Protein AF-A0A258BWD6-F1 (afdb_monomer_lite)

pLDDT: mean 83.02, std 12.74, range [42.75, 97.88]

Radius of gyration: 18.9 Å; chains: 1; bounding box: 40×46×48 Å

Structure (mmCIF, N/CA/C/O backbone):
data_AF-A0A258BWD6-F1
#
_entry.id   AF-A0A258BWD6-F1
#
loop_
_atom_site.group_PDB
_atom_site.id
_atom_site.type_symbol
_atom_site.label_atom_id
_atom_site.label_alt_id
_atom_site.label_comp_id
_atom_site.label_asym_id
_atom_site.label_entity_id
_atom_site.label_seq_id
_atom_site.pdbx_PDB_ins_code
_atom_site.Cartn_x
_atom_site.Cartn_y
_atom_site.Cartn_z
_atom_site.occupancy
_atom_site.B_iso_or_equiv
_atom_site.auth_seq_id
_atom_site.auth_comp_id
_atom_site.auth_asym_id
_atom_site.auth_atom_id
_atom_site.pdbx_PDB_model_num
ATOM 1 N N . MET A 1 1 ? 16.034 -17.782 -11.403 1.00 62.19 1 MET A N 1
ATOM 2 C CA . MET A 1 1 ? 15.623 -16.739 -12.357 1.00 62.19 1 MET A CA 1
ATOM 3 C C . MET A 1 1 ? 16.676 -15.646 -12.305 1.00 62.19 1 MET A C 1
ATOM 5 O O . MET A 1 1 ? 17.047 -15.241 -11.207 1.00 62.19 1 MET A O 1
ATOM 9 N N . THR A 1 2 ? 17.239 -15.269 -13.446 1.00 81.19 2 THR A N 1
ATOM 10 C CA . THR A 1 2 ? 18.218 -14.182 -13.563 1.00 81.19 2 THR A CA 1
ATOM 11 C C . THR A 1 2 ? 17.531 -12.824 -13.385 1.00 81.19 2 THR A C 1
ATOM 13 O O . THR A 1 2 ? 16.311 -12.714 -13.515 1.00 81.19 2 THR A O 1
ATOM 16 N N . VAL A 1 3 ? 18.300 -11.771 -13.094 1.00 80.06 3 VAL A N 1
ATOM 17 C CA . VAL A 1 3 ? 17.766 -10.400 -12.964 1.00 80.06 3 VAL A CA 1
ATOM 18 C C . VAL A 1 3 ? 17.057 -9.959 -14.253 1.00 80.06 3 VAL A C 1
ATOM 20 O O . VAL A 1 3 ? 15.990 -9.356 -14.201 1.00 80.06 3 VAL A O 1
ATOM 23 N N . THR A 1 4 ? 17.601 -10.323 -15.415 1.00 83.25 4 THR A N 1
ATOM 24 C CA . THR A 1 4 ? 17.019 -10.016 -16.728 1.00 83.25 4 THR A CA 1
ATOM 25 C C . THR A 1 4 ? 15.651 -10.673 -16.927 1.00 83.25 4 THR A C 1
ATOM 27 O O . THR A 1 4 ? 14.715 -10.022 -17.384 1.00 83.25 4 THR A O 1
ATOM 30 N N . GLU A 1 5 ? 15.501 -11.940 -16.533 1.00 85.75 5 GLU A N 1
ATOM 31 C CA . GLU A 1 5 ? 14.217 -12.654 -16.592 1.00 85.75 5 GLU A CA 1
ATOM 32 C C . GLU A 1 5 ? 13.171 -12.027 -15.655 1.00 85.75 5 GLU A C 1
ATOM 34 O O . GLU A 1 5 ? 12.001 -11.909 -16.021 1.00 85.75 5 GLU A O 1
ATOM 39 N N . GLN A 1 6 ? 13.584 -11.574 -14.464 1.00 86.50 6 GLN A N 1
ATOM 40 C CA . GLN A 1 6 ? 12.692 -10.869 -13.539 1.00 86.50 6 GLN A CA 1
ATOM 41 C C . GLN A 1 6 ? 12.212 -9.531 -14.109 1.00 86.50 6 GLN A C 1
ATOM 43 O O . GLN A 1 6 ? 11.028 -9.225 -14.000 1.00 86.50 6 GLN A O 1
ATOM 48 N N . LEU A 1 7 ? 13.093 -8.750 -14.739 1.00 90.19 7 LEU A N 1
ATOM 49 C CA . LEU A 1 7 ? 12.710 -7.478 -15.358 1.00 90.19 7 LEU A CA 1
ATOM 50 C C . LEU A 1 7 ? 11.764 -7.683 -16.547 1.00 90.19 7 LEU A C 1
ATOM 52 O O . LEU A 1 7 ? 10.743 -7.011 -16.622 1.00 90.19 7 LEU A O 1
ATOM 56 N N . SER A 1 8 ? 12.029 -8.673 -17.403 1.00 92.00 8 SER A N 1
ATOM 57 C CA . SER A 1 8 ? 11.119 -9.014 -18.505 1.00 92.00 8 SER A CA 1
ATOM 58 C C . SER A 1 8 ? 9.742 -9.463 -18.001 1.00 92.00 8 SER A C 1
ATOM 60 O O . SER A 1 8 ? 8.715 -9.060 -18.545 1.00 92.00 8 SER A O 1
ATOM 62 N N . THR A 1 9 ? 9.705 -10.251 -16.922 1.00 92.38 9 THR A N 1
ATOM 63 C CA . THR A 1 9 ? 8.444 -10.655 -16.287 1.00 92.38 9 THR A CA 1
ATOM 64 C C . THR A 1 9 ? 7.709 -9.453 -15.689 1.00 92.38 9 THR A C 1
ATOM 66 O O . THR A 1 9 ? 6.491 -9.350 -15.805 1.00 92.38 9 THR A O 1
ATOM 69 N N . LEU A 1 10 ? 8.437 -8.527 -15.060 1.00 95.62 10 LEU A N 1
ATOM 70 C CA . LEU A 1 10 ? 7.871 -7.292 -14.527 1.00 95.62 10 LEU A CA 1
ATOM 71 C C . LEU A 1 10 ? 7.261 -6.429 -15.639 1.00 95.62 10 LEU A C 1
ATOM 73 O O . LEU A 1 10 ? 6.160 -5.919 -15.450 1.00 95.62 10 LEU A O 1
ATOM 77 N N . ASP A 1 11 ? 7.928 -6.293 -16.786 1.00 95.25 11 ASP A N 1
ATOM 78 C CA . ASP A 1 11 ? 7.392 -5.542 -17.925 1.00 95.25 11 ASP A CA 1
ATOM 79 C C . ASP A 1 11 ? 6.064 -6.134 -18.415 1.00 95.25 11 ASP A C 1
ATOM 81 O O . ASP A 1 11 ? 5.114 -5.387 -18.647 1.00 95.25 11 ASP A O 1
ATOM 85 N N . HIS A 1 12 ? 5.955 -7.466 -18.484 1.00 94.75 12 HIS A N 1
ATOM 86 C CA . HIS A 1 12 ? 4.693 -8.134 -18.814 1.00 94.75 12 HIS A CA 1
ATOM 87 C C . HIS A 1 12 ? 3.599 -7.824 -17.781 1.00 94.75 12 HIS A C 1
ATOM 89 O O . HIS A 1 12 ? 2.489 -7.437 -18.142 1.00 94.75 12 HIS A O 1
ATOM 95 N N . ILE A 1 13 ? 3.918 -7.929 -16.487 1.00 96.12 13 ILE A N 1
ATOM 96 C CA . ILE A 1 13 ? 2.974 -7.626 -15.402 1.00 96.12 13 ILE A CA 1
ATOM 97 C C . ILE A 1 13 ? 2.475 -6.179 -15.493 1.00 96.12 13 ILE A C 1
ATOM 99 O O . ILE A 1 13 ? 1.280 -5.939 -15.334 1.00 96.12 13 ILE A O 1
ATOM 103 N N . LEU A 1 14 ? 3.364 -5.218 -15.752 1.00 96.44 14 LEU A N 1
ATOM 104 C CA . LEU A 1 14 ? 3.007 -3.802 -15.864 1.00 96.44 14 LEU A CA 1
ATOM 105 C C . LEU A 1 14 ? 2.166 -3.516 -17.115 1.00 96.44 14 LEU A C 1
ATOM 107 O O . LEU A 1 14 ? 1.217 -2.739 -17.040 1.00 96.44 14 LEU A O 1
ATOM 111 N N . ALA A 1 15 ? 2.477 -4.164 -18.241 1.00 95.50 15 ALA A N 1
ATOM 112 C CA . ALA A 1 15 ? 1.756 -3.982 -19.498 1.00 95.50 15 ALA A CA 1
ATOM 113 C C . ALA A 1 15 ? 0.346 -4.594 -19.479 1.00 95.50 15 ALA A C 1
ATOM 115 O O . ALA A 1 15 ? -0.588 -4.007 -20.026 1.00 95.50 15 ALA A O 1
ATOM 116 N N . HIS A 1 16 ? 0.187 -5.762 -18.853 1.00 94.81 16 HIS A N 1
ATOM 117 C CA . HIS A 1 16 ? -1.062 -6.531 -18.876 1.00 94.81 16 HIS A CA 1
ATOM 118 C C . HIS A 1 16 ? -1.882 -6.416 -17.586 1.00 94.81 16 HIS A C 1
ATOM 120 O O . HIS A 1 16 ? -3.060 -6.768 -17.563 1.00 94.81 16 HIS A O 1
ATOM 126 N N . GLY A 1 17 ? -1.291 -5.875 -16.520 1.00 94.50 17 GLY A N 1
ATOM 127 C CA . GLY A 1 17 ? -1.938 -5.767 -15.219 1.00 94.50 17 GLY A CA 1
ATOM 128 C C . GLY A 1 17 ? -2.091 -7.111 -14.506 1.00 94.50 17 GLY A C 1
ATOM 129 O O . GLY A 1 17 ? -3.031 -7.267 -13.724 1.00 94.50 17 GLY A O 1
ATOM 130 N N . ASP A 1 18 ? -1.186 -8.065 -14.760 1.00 92.75 18 ASP A N 1
ATOM 131 C CA . ASP A 1 18 ? -1.233 -9.446 -14.253 1.00 92.75 18 ASP A CA 1
ATOM 132 C C . ASP A 1 18 ? -0.882 -9.530 -12.759 1.00 92.75 18 ASP A C 1
ATOM 134 O O . ASP A 1 18 ? 0.113 -10.118 -12.331 1.00 92.75 18 ASP A O 1
ATOM 138 N N . ILE A 1 19 ? -1.723 -8.912 -11.938 1.00 95.12 19 ILE A N 1
ATOM 139 C CA . ILE A 1 19 ? -1.650 -8.945 -10.486 1.00 95.12 19 ILE A CA 1
ATOM 140 C C . ILE A 1 19 ? -3.016 -9.262 -9.885 1.00 95.12 19 ILE A C 1
ATOM 142 O O . ILE A 1 19 ? -4.078 -8.932 -10.416 1.00 95.12 19 ILE A O 1
ATOM 146 N N . SER A 1 20 ? -3.001 -9.842 -8.694 1.00 92.19 20 SER A N 1
ATOM 147 C CA . SER A 1 20 ? -4.198 -10.040 -7.883 1.00 92.19 20 SER A CA 1
ATOM 148 C C . SER A 1 20 ? -4.069 -9.324 -6.544 1.00 92.19 20 SER A C 1
ATOM 150 O O . SER A 1 20 ? -2.976 -9.161 -6.002 1.00 92.19 20 SER A O 1
ATOM 152 N N . SER A 1 21 ? -5.204 -8.869 -6.018 1.00 94.00 21 SER A N 1
ATOM 153 C CA . SER A 1 21 ? -5.304 -8.292 -4.680 1.00 94.00 21 SER A CA 1
ATOM 154 C C . SER A 1 21 ? -6.091 -9.247 -3.796 1.00 94.00 21 SER A C 1
ATOM 156 O O . SER A 1 21 ? -7.259 -9.539 -4.064 1.00 94.00 21 SER A O 1
ATOM 158 N N . LEU A 1 22 ? -5.429 -9.741 -2.754 1.00 91.31 22 LEU A N 1
ATOM 159 C CA . LEU A 1 22 ? -6.051 -10.467 -1.654 1.00 91.31 22 LEU A CA 1
ATOM 160 C C . LEU A 1 22 ? -6.410 -9.477 -0.543 1.00 91.31 22 LEU A C 1
ATOM 162 O O . LEU A 1 22 ? -5.800 -8.415 -0.447 1.00 91.31 22 LEU A O 1
ATOM 166 N N . PHE A 1 23 ? -7.386 -9.826 0.293 1.00 93.00 23 PHE A N 1
ATOM 167 C CA . PHE A 1 23 ? -7.858 -8.960 1.372 1.00 93.00 23 PHE A CA 1
ATOM 168 C C . PHE A 1 23 ? -7.759 -9.676 2.711 1.00 93.00 23 PHE A C 1
ATOM 170 O O . PHE A 1 23 ? -8.481 -10.643 2.948 1.00 93.00 23 PHE A O 1
ATOM 177 N N . GLN A 1 24 ? -6.872 -9.200 3.583 1.00 90.81 24 GLN A N 1
ATOM 178 C CA . GLN A 1 24 ? -6.749 -9.710 4.943 1.00 90.81 24 GLN A CA 1
ATOM 179 C C . GLN A 1 24 ? -7.671 -8.912 5.878 1.00 90.81 24 GLN A C 1
ATOM 181 O O . GLN A 1 24 ? -7.515 -7.694 5.977 1.00 90.81 24 GLN A O 1
ATOM 186 N N . PRO A 1 25 ? -8.640 -9.547 6.563 1.00 87.38 25 PRO A N 1
ATOM 187 C CA . PRO A 1 25 ? -9.520 -8.841 7.488 1.00 87.38 25 PRO A CA 1
ATOM 188 C C . PRO A 1 25 ? -8.766 -8.296 8.704 1.00 87.38 25 PRO A C 1
ATOM 190 O O . PRO A 1 25 ? -7.979 -9.003 9.332 1.00 87.38 25 PRO A O 1
ATOM 193 N N . ILE A 1 26 ? -9.087 -7.064 9.087 1.00 85.69 26 ILE A N 1
ATOM 194 C CA . ILE A 1 26 ? -8.652 -6.426 10.330 1.00 85.69 26 ILE A CA 1
ATOM 195 C C . ILE A 1 26 ? -9.853 -6.391 11.272 1.00 85.69 26 ILE A C 1
ATOM 197 O O . ILE A 1 26 ? -10.926 -5.896 10.913 1.00 85.69 26 ILE A O 1
ATOM 201 N N . VAL A 1 27 ? -9.686 -6.920 12.483 1.00 82.44 27 VAL A N 1
ATOM 202 C CA . VAL A 1 27 ? -10.785 -7.167 13.429 1.00 82.44 27 VAL A CA 1
ATOM 203 C C . VAL A 1 27 ? -10.623 -6.311 14.684 1.00 82.44 27 VAL A C 1
ATOM 205 O O . VAL A 1 27 ? -9.551 -6.267 15.283 1.00 82.44 27 VAL A O 1
ATOM 208 N N . SER A 1 28 ? -11.707 -5.664 15.121 1.00 85.69 28 SER A N 1
ATOM 209 C CA . SER A 1 28 ? -11.792 -5.060 16.457 1.00 85.69 28 SER A CA 1
ATOM 210 C C . SER A 1 28 ? -12.155 -6.144 17.464 1.00 85.69 28 SER A C 1
ATOM 212 O O . SER A 1 28 ? -13.246 -6.706 17.396 1.00 85.69 28 SER A O 1
ATOM 214 N N . LEU A 1 29 ? -11.256 -6.446 18.406 1.00 84.62 29 LEU A N 1
ATOM 215 C CA . LEU A 1 29 ? -11.502 -7.462 19.439 1.00 84.62 29 LEU A CA 1
ATOM 216 C C . LEU A 1 29 ? -12.591 -7.035 20.431 1.00 84.62 29 LEU A C 1
ATOM 218 O O . LEU A 1 29 ? -13.377 -7.871 20.873 1.00 84.62 29 LEU A O 1
ATOM 222 N N . SER A 1 30 ? -12.668 -5.738 20.749 1.00 86.75 30 SER A N 1
ATOM 223 C CA . SER A 1 30 ? -13.694 -5.198 21.647 1.00 86.75 30 SER A CA 1
ATOM 224 C C . SER A 1 30 ? -15.083 -5.232 21.014 1.00 86.75 30 SER A C 1
ATOM 226 O O . SER A 1 30 ? -16.048 -5.589 21.677 1.00 86.75 30 SER A O 1
ATOM 228 N N . GLU A 1 31 ? -15.186 -4.898 19.725 1.00 85.75 31 GLU A N 1
ATOM 229 C CA . GLU A 1 31 ? -16.467 -4.884 19.000 1.00 85.75 31 GLU A CA 1
ATOM 230 C C . GLU A 1 31 ? -16.784 -6.224 18.324 1.00 85.75 31 GLU A C 1
ATOM 232 O O . GLU A 1 31 ? -17.866 -6.388 17.767 1.00 85.75 31 GLU A O 1
ATOM 237 N N . ARG A 1 32 ? -15.835 -7.171 18.341 1.00 87.56 32 ARG A N 1
ATOM 238 C CA . ARG A 1 32 ? -15.914 -8.497 17.706 1.00 87.56 32 ARG A CA 1
ATOM 239 C C . ARG A 1 32 ? -16.399 -8.451 16.254 1.00 87.56 32 ARG A C 1
ATOM 241 O O . ARG A 1 32 ? -17.153 -9.314 15.813 1.00 87.56 32 ARG A O 1
ATOM 248 N N . ARG A 1 33 ? -15.952 -7.446 15.499 1.00 87.31 33 ARG A N 1
ATOM 249 C CA . ARG A 1 33 ? -16.326 -7.252 14.091 1.00 87.31 33 ARG A CA 1
ATOM 250 C C . ARG A 1 33 ? -15.134 -6.860 13.234 1.00 87.31 33 ARG A C 1
ATOM 252 O O . ARG A 1 33 ? -14.168 -6.269 13.722 1.00 87.31 33 ARG A O 1
ATOM 259 N N . ILE A 1 34 ? -15.240 -7.141 11.941 1.00 88.75 34 ILE A N 1
ATOM 260 C CA . ILE A 1 34 ? -14.295 -6.650 10.938 1.00 88.75 34 ILE A CA 1
ATOM 261 C C . ILE A 1 34 ? -14.450 -5.128 10.834 1.00 88.75 34 ILE A C 1
ATOM 263 O O . ILE A 1 34 ? -15.557 -4.610 10.666 1.00 88.75 34 ILE A O 1
ATOM 267 N N . VAL A 1 35 ? -13.337 -4.410 10.953 1.00 92.25 35 VAL A N 1
ATOM 268 C CA . VAL A 1 35 ? -13.279 -2.946 10.820 1.00 92.25 35 VAL A CA 1
ATOM 269 C C . VAL A 1 35 ? -12.723 -2.505 9.472 1.00 92.25 35 VAL A C 1
ATOM 271 O O . VAL A 1 35 ? -12.948 -1.367 9.055 1.00 92.25 35 VAL A O 1
ATOM 274 N N . GLY A 1 36 ? -12.034 -3.398 8.767 1.00 94.12 36 GLY A N 1
ATOM 275 C CA . GLY A 1 36 ? -11.490 -3.136 7.446 1.00 94.12 36 GLY A CA 1
ATOM 276 C C . GLY A 1 36 ? -10.705 -4.313 6.893 1.00 94.12 36 GLY A C 1
ATOM 277 O O . GLY A 1 36 ? -10.687 -5.390 7.486 1.00 94.12 36 GLY A O 1
ATOM 278 N N . HIS A 1 37 ? -10.069 -4.085 5.753 1.00 95.81 37 HIS A N 1
ATOM 279 C CA . HIS A 1 37 ? -9.313 -5.084 5.019 1.00 95.81 37 HIS A CA 1
ATOM 280 C C . HIS A 1 37 ? -8.010 -4.487 4.497 1.00 95.81 37 HIS A C 1
ATOM 282 O O . HIS A 1 37 ? -8.023 -3.424 3.872 1.00 95.81 37 HIS A O 1
ATOM 288 N N . GLU A 1 38 ? -6.908 -5.196 4.707 1.00 94.56 38 GLU A N 1
ATOM 289 C CA . GLU A 1 38 ? -5.624 -4.888 4.087 1.00 94.56 38 GLU A CA 1
ATOM 290 C C . GLU A 1 38 ? -5.536 -5.509 2.699 1.00 94.56 38 GLU A C 1
ATOM 292 O O . GLU A 1 38 ? -5.729 -6.716 2.535 1.00 94.56 38 GLU A O 1
ATOM 297 N N . ALA A 1 39 ? -5.258 -4.674 1.695 1.00 95.81 39 ALA A N 1
ATOM 298 C CA . ALA A 1 39 ? -5.016 -5.123 0.336 1.00 95.81 39 ALA A CA 1
ATOM 299 C C . ALA A 1 39 ? -3.572 -5.619 0.181 1.00 95.81 39 ALA A C 1
ATOM 301 O O . ALA A 1 39 ? -2.610 -4.855 0.292 1.00 95.81 39 ALA A O 1
ATOM 302 N N . LEU A 1 40 ? -3.439 -6.903 -0.144 1.00 89.81 40 LEU A N 1
ATOM 303 C CA . LEU A 1 40 ? -2.172 -7.601 -0.314 1.00 89.81 40 LEU A CA 1
ATOM 304 C C . LEU A 1 40 ? -1.994 -8.018 -1.776 1.00 89.81 40 LEU A C 1
ATOM 306 O O . LEU A 1 40 ? -2.703 -8.896 -2.274 1.00 89.81 40 LEU A O 1
ATOM 310 N N . THR A 1 41 ? -1.027 -7.413 -2.465 1.00 91.94 41 THR A N 1
ATOM 311 C CA . THR A 1 41 ? -0.729 -7.739 -3.867 1.00 91.94 41 THR A CA 1
ATOM 312 C C . THR A 1 41 ? -0.059 -9.106 -4.000 1.00 91.94 41 THR A C 1
ATOM 314 O O . THR A 1 41 ? 0.787 -9.491 -3.187 1.00 91.94 41 THR A O 1
ATOM 317 N N . ARG A 1 42 ? -0.404 -9.828 -5.064 1.00 89.38 42 ARG A N 1
ATOM 318 C CA . ARG A 1 42 ? 0.330 -10.980 -5.590 1.00 89.38 42 ARG A CA 1
ATOM 319 C C . ARG A 1 42 ? 0.557 -10.802 -7.086 1.00 89.38 42 ARG A C 1
ATOM 321 O O . ARG A 1 42 ? -0.361 -10.379 -7.787 1.00 89.38 42 ARG A O 1
ATOM 328 N N . GLY A 1 43 ? 1.748 -11.147 -7.561 1.00 89.94 43 GLY A N 1
ATOM 329 C CA . GLY A 1 43 ? 1.986 -11.339 -8.993 1.00 89.94 43 GLY A CA 1
ATOM 330 C C . GLY A 1 43 ? 1.413 -12.676 -9.492 1.00 89.94 43 GLY A C 1
ATOM 331 O O . GLY A 1 43 ? 0.752 -13.388 -8.722 1.00 89.94 43 GLY A O 1
ATOM 332 N N . PRO A 1 44 ? 1.697 -13.055 -10.746 1.00 86.06 44 PRO A N 1
ATOM 333 C CA . PRO A 1 44 ? 1.244 -14.316 -11.337 1.00 86.06 44 PRO A CA 1
ATOM 334 C C . PRO A 1 44 ? 1.717 -15.522 -10.519 1.00 86.06 44 PRO A C 1
ATOM 336 O O . PRO A 1 44 ? 2.862 -15.549 -10.072 1.00 86.06 44 PRO A O 1
ATOM 339 N N . SER A 1 45 ? 0.844 -16.504 -10.278 1.00 82.75 45 SER A N 1
ATOM 340 C CA . SER A 1 45 ? 1.128 -17.663 -9.407 1.00 82.75 45 SER A CA 1
ATOM 341 C C . SER A 1 45 ? 2.187 -18.618 -9.955 1.00 82.75 45 SER A C 1
ATOM 343 O O . SER A 1 45 ? 2.823 -19.338 -9.193 1.00 82.75 45 SER A O 1
ATOM 345 N N . ASP A 1 46 ? 2.371 -18.619 -11.267 1.00 81.00 46 ASP A N 1
ATOM 346 C CA . ASP A 1 46 ? 3.367 -19.382 -12.018 1.00 81.00 46 ASP A CA 1
ATOM 347 C C . ASP A 1 46 ? 4.708 -18.637 -12.166 1.00 81.00 46 ASP A C 1
ATOM 349 O O . ASP A 1 46 ? 5.619 -19.111 -12.843 1.00 81.00 46 ASP A O 1
ATOM 353 N N . SER A 1 47 ? 4.864 -17.487 -11.501 1.00 84.19 47 SER A N 1
ATOM 354 C CA . SER A 1 47 ? 6.045 -16.632 -11.592 1.00 84.19 47 SER A CA 1
ATOM 355 C C . SER A 1 47 ? 6.811 -16.524 -10.271 1.00 84.19 47 SER A C 1
ATOM 357 O O . SER A 1 47 ? 6.240 -16.504 -9.180 1.00 84.19 47 SER A O 1
ATOM 359 N N . SER A 1 48 ? 8.133 -16.325 -10.357 1.00 81.75 48 SER A N 1
ATOM 360 C CA . SER A 1 48 ? 8.953 -15.966 -9.186 1.00 81.75 48 SER A CA 1
ATOM 361 C C . SER A 1 48 ? 8.554 -14.615 -8.567 1.00 81.75 48 SER A C 1
ATOM 363 O O . SER A 1 48 ? 8.865 -14.349 -7.401 1.00 81.75 48 SER A O 1
ATOM 365 N N . LEU A 1 49 ? 7.829 -13.788 -9.330 1.00 88.56 49 LEU A N 1
ATOM 366 C CA . LEU A 1 49 ? 7.255 -12.517 -8.898 1.00 88.56 49 LEU A CA 1
ATOM 367 C C . LEU A 1 49 ? 5.848 -12.665 -8.292 1.00 88.56 49 LEU A C 1
ATOM 369 O O . LEU A 1 49 ? 5.205 -11.659 -8.008 1.00 88.56 49 LEU A O 1
ATOM 373 N N . HIS A 1 50 ? 5.368 -13.890 -8.033 1.00 85.50 50 HIS A N 1
ATOM 374 C CA . HIS A 1 50 ? 4.132 -14.102 -7.273 1.00 85.50 50 HIS A CA 1
ATOM 375 C C . HIS A 1 50 ? 4.181 -13.412 -5.900 1.00 85.50 50 HIS A C 1
ATOM 377 O O . HIS A 1 50 ? 3.227 -12.755 -5.472 1.00 85.50 50 HIS A O 1
ATOM 383 N N . SER A 1 51 ? 5.317 -13.561 -5.209 1.00 84.44 51 SER A N 1
ATOM 384 C CA . SER A 1 51 ? 5.547 -12.972 -3.893 1.00 84.44 51 SER A CA 1
ATOM 385 C C . SER A 1 51 ? 5.649 -11.446 -3.991 1.00 84.44 51 SER A C 1
ATOM 387 O O . SER A 1 51 ? 6.458 -10.954 -4.784 1.00 84.44 51 SER A O 1
ATOM 389 N N . PRO A 1 52 ? 4.928 -10.683 -3.145 1.00 84.44 52 PRO A N 1
ATOM 390 C CA . PRO A 1 52 ? 5.025 -9.224 -3.136 1.00 84.44 52 PRO A CA 1
ATOM 391 C C . PRO A 1 52 ? 6.445 -8.740 -2.830 1.00 84.44 52 PRO A C 1
ATOM 393 O O . PRO A 1 52 ? 6.859 -7.709 -3.350 1.00 84.44 52 PRO A O 1
ATOM 396 N N . ILE A 1 53 ? 7.215 -9.501 -2.044 1.00 84.25 53 ILE A N 1
ATOM 397 C CA . ILE A 1 53 ? 8.608 -9.171 -1.713 1.00 84.25 53 ILE A CA 1
ATOM 398 C C . ILE A 1 53 ? 9.456 -9.148 -2.988 1.00 84.25 53 ILE A C 1
ATOM 400 O O . ILE A 1 53 ? 10.127 -8.158 -3.270 1.00 84.25 53 ILE A O 1
ATOM 404 N N . ASN A 1 54 ? 9.382 -10.218 -3.783 1.00 86.06 54 ASN A N 1
ATOM 405 C CA . ASN A 1 54 ? 10.147 -10.341 -5.023 1.00 86.06 54 ASN A CA 1
ATOM 406 C C . ASN A 1 54 ? 9.663 -9.342 -6.076 1.00 86.06 54 ASN A C 1
ATOM 408 O O . ASN A 1 54 ? 10.478 -8.731 -6.760 1.00 86.06 54 ASN A O 1
ATOM 412 N N . LEU A 1 55 ? 8.347 -9.144 -6.172 1.00 90.12 55 LEU A N 1
ATOM 413 C CA . LEU A 1 55 ? 7.729 -8.204 -7.101 1.00 90.12 55 LEU A CA 1
ATOM 414 C C . LEU A 1 55 ? 8.180 -6.759 -6.836 1.00 90.12 55 LEU A C 1
ATOM 416 O O . LEU A 1 55 ? 8.637 -6.072 -7.749 1.00 90.12 55 LEU A O 1
ATOM 420 N N . LEU A 1 56 ? 8.122 -6.313 -5.576 1.00 90.62 56 LEU A N 1
ATOM 421 C CA . LEU A 1 56 ? 8.580 -4.980 -5.176 1.00 90.62 56 LEU A CA 1
ATOM 422 C C . LEU A 1 56 ? 10.100 -4.835 -5.323 1.00 90.62 56 LEU A C 1
ATOM 424 O O . LEU A 1 56 ? 10.571 -3.779 -5.740 1.00 90.62 56 LEU A O 1
ATOM 428 N N . ALA A 1 57 ? 10.878 -5.875 -5.005 1.00 88.69 57 ALA A N 1
ATOM 429 C CA . ALA A 1 57 ? 12.330 -5.862 -5.184 1.00 88.69 57 ALA A CA 1
ATOM 430 C C . ALA A 1 57 ? 12.725 -5.727 -6.665 1.00 88.69 57 ALA A C 1
ATOM 432 O O . ALA A 1 57 ? 13.564 -4.889 -6.995 1.00 88.69 57 ALA A O 1
ATOM 433 N N . ALA A 1 58 ? 12.077 -6.481 -7.559 1.00 91.44 58 ALA A N 1
ATOM 434 C CA . ALA A 1 58 ? 12.290 -6.376 -9.000 1.00 91.44 58 ALA A CA 1
ATOM 435 C C . ALA A 1 58 ? 11.929 -4.974 -9.518 1.00 91.44 58 ALA A C 1
ATOM 437 O O . ALA A 1 58 ? 12.704 -4.369 -10.258 1.00 91.44 58 ALA A O 1
ATOM 438 N N . ALA A 1 59 ? 10.804 -4.409 -9.066 1.00 93.25 59 ALA A N 1
ATOM 439 C CA . ALA A 1 59 ? 10.401 -3.058 -9.450 1.00 93.25 59 ALA A CA 1
ATOM 440 C C . ALA A 1 59 ? 11.347 -1.969 -8.931 1.00 93.25 59 ALA A C 1
ATOM 442 O O . ALA A 1 59 ? 11.607 -1.006 -9.651 1.00 93.25 59 ALA A O 1
ATOM 443 N N . ARG A 1 60 ? 11.909 -2.122 -7.724 1.00 90.25 60 ARG A N 1
ATOM 444 C CA . ARG A 1 60 ? 12.971 -1.235 -7.222 1.00 90.25 60 ARG A CA 1
ATOM 445 C C . ARG A 1 60 ? 14.218 -1.315 -8.088 1.00 90.25 60 ARG A C 1
ATOM 447 O O . ARG A 1 60 ? 14.721 -0.279 -8.508 1.00 90.25 60 ARG A O 1
ATOM 454 N N . HIS A 1 61 ? 14.678 -2.527 -8.391 1.00 89.88 61 HIS A N 1
ATOM 455 C CA . HIS A 1 61 ? 15.860 -2.734 -9.225 1.00 89.88 61 HIS A CA 1
ATOM 456 C C . HIS A 1 61 ? 15.679 -2.149 -10.635 1.00 89.88 61 HIS A C 1
ATOM 458 O O . HIS A 1 61 ? 16.612 -1.587 -11.197 1.00 89.88 61 HIS A O 1
ATOM 464 N N . GLY A 1 62 ? 14.472 -2.246 -11.198 1.00 90.56 62 GLY A N 1
ATOM 465 C CA . GLY A 1 62 ? 14.141 -1.661 -12.497 1.00 90.56 62 GLY A CA 1
ATOM 466 C C . GLY A 1 62 ? 13.834 -0.160 -12.478 1.00 90.56 62 GLY A C 1
ATOM 467 O O . GLY A 1 62 ? 13.602 0.407 -13.540 1.00 90.56 62 GLY A O 1
ATOM 468 N N . GLY A 1 63 ? 13.772 0.494 -11.310 1.00 90.94 63 GLY A N 1
ATOM 469 C CA . GLY A 1 63 ? 13.337 1.894 -11.203 1.00 90.94 63 GLY A CA 1
ATOM 470 C C . GLY A 1 63 ? 11.857 2.121 -11.557 1.00 90.94 63 GLY A C 1
ATOM 471 O O . GLY A 1 63 ? 11.465 3.226 -11.914 1.00 90.94 63 GLY A O 1
ATOM 472 N N . ARG A 1 64 ? 11.019 1.079 -11.471 1.00 93.19 64 ARG A N 1
ATOM 473 C CA . ARG A 1 64 ? 9.595 1.076 -11.874 1.00 93.19 64 ARG A CA 1
ATOM 474 C C . ARG A 1 64 ? 8.638 0.946 -10.685 1.00 93.19 64 ARG A C 1
ATOM 476 O O . ARG A 1 64 ? 7.472 0.595 -10.851 1.00 93.19 64 ARG A O 1
ATOM 483 N N . LEU A 1 65 ? 9.115 1.222 -9.468 1.00 91.19 65 LEU A N 1
ATOM 484 C CA . LEU A 1 65 ? 8.337 1.034 -8.239 1.00 91.19 65 LEU A CA 1
ATOM 485 C C . LEU A 1 65 ? 7.036 1.853 -8.224 1.00 91.19 65 LEU A C 1
ATOM 487 O O . LEU A 1 65 ? 5.995 1.321 -7.856 1.00 91.19 65 LEU A O 1
ATOM 491 N N . ASN A 1 66 ? 7.073 3.123 -8.641 1.00 90.12 66 ASN A N 1
ATOM 492 C CA . ASN A 1 66 ? 5.878 3.978 -8.669 1.00 90.12 66 ASN A CA 1
ATOM 493 C C . ASN A 1 66 ? 4.796 3.408 -9.602 1.00 90.12 66 ASN A C 1
ATOM 495 O O . ASN A 1 66 ? 3.622 3.348 -9.243 1.00 90.12 66 ASN A O 1
ATOM 499 N N . GLU A 1 67 ? 5.201 2.928 -10.777 1.00 92.94 67 GLU A N 1
ATOM 500 C CA . GLU A 1 67 ? 4.287 2.334 -11.750 1.00 92.94 67 GLU A CA 1
ATOM 501 C C . GLU A 1 67 ? 3.631 1.063 -11.213 1.00 92.94 67 GLU A C 1
ATOM 503 O O . GLU A 1 67 ? 2.407 0.937 -11.254 1.00 92.94 67 GLU A O 1
ATOM 508 N N . LEU A 1 68 ? 4.430 0.179 -10.608 1.00 94.88 68 LEU A N 1
ATOM 509 C CA . LEU A 1 68 ? 3.915 -1.014 -9.948 1.00 94.88 68 LEU A CA 1
ATOM 510 C C . LEU A 1 68 ? 2.944 -0.660 -8.814 1.00 94.88 68 LEU A C 1
ATOM 512 O O . LEU A 1 68 ? 1.874 -1.252 -8.717 1.00 94.88 68 LEU A O 1
ATOM 516 N N . GLU A 1 69 ? 3.282 0.295 -7.946 1.00 92.50 69 GLU A N 1
ATOM 517 C CA . GLU A 1 69 ? 2.398 0.676 -6.840 1.00 92.50 69 GLU A CA 1
ATOM 518 C C . GLU A 1 69 ? 1.084 1.290 -7.318 1.00 92.50 69 GLU A C 1
ATOM 520 O O . GLU A 1 69 ? 0.039 1.056 -6.708 1.00 92.50 69 GLU A O 1
ATOM 525 N N . MET A 1 70 ? 1.108 2.052 -8.411 1.00 92.31 70 MET A N 1
ATOM 526 C CA . MET A 1 70 ? -0.112 2.570 -9.019 1.00 92.31 70 MET A CA 1
ATOM 527 C C . MET A 1 70 ? -0.997 1.441 -9.547 1.00 92.31 70 MET A C 1
ATOM 529 O O . MET A 1 70 ? -2.191 1.436 -9.242 1.00 92.31 70 MET A O 1
ATOM 533 N N . LEU A 1 71 ? -0.410 0.459 -10.236 1.00 95.75 71 LEU A N 1
ATOM 534 C CA . LEU A 1 71 ? -1.116 -0.741 -10.683 1.00 95.75 71 LEU A CA 1
ATOM 535 C C . LEU A 1 71 ? -1.713 -1.516 -9.492 1.00 95.75 71 LEU A C 1
ATOM 537 O O . LEU A 1 71 ? -2.896 -1.861 -9.499 1.00 95.75 71 LEU A O 1
ATOM 541 N N . CYS A 1 72 ? -0.936 -1.721 -8.422 1.00 95.75 72 CYS A N 1
ATOM 542 C CA . CYS A 1 72 ? -1.397 -2.354 -7.182 1.00 95.75 72 CYS A CA 1
ATOM 543 C C . CYS A 1 72 ? -2.604 -1.634 -6.572 1.00 95.75 72 CYS A C 1
ATOM 545 O O . CYS A 1 72 ? -3.590 -2.278 -6.210 1.00 95.75 72 CYS A O 1
ATOM 547 N N . ARG A 1 73 ? -2.537 -0.301 -6.450 1.00 95.00 73 ARG A N 1
ATOM 548 C CA . ARG A 1 73 ? -3.610 0.515 -5.862 1.00 95.00 73 ARG A CA 1
ATOM 549 C C . ARG A 1 73 ? -4.870 0.474 -6.709 1.00 95.00 73 ARG A C 1
ATOM 551 O O . ARG A 1 73 ? -5.956 0.329 -6.153 1.00 95.00 73 ARG A O 1
ATOM 558 N N . GLU A 1 74 ? -4.738 0.577 -8.027 1.00 96.56 74 GLU A N 1
ATOM 559 C CA . GLU A 1 74 ? -5.873 0.469 -8.938 1.00 96.56 74 GLU A CA 1
ATOM 560 C C . GLU A 1 74 ? -6.555 -0.896 -8.812 1.00 96.56 74 GLU A C 1
ATOM 562 O O . GLU A 1 74 ? -7.766 -0.959 -8.589 1.00 96.56 74 GLU A O 1
ATOM 567 N N . ASN A 1 75 ? -5.780 -1.983 -8.860 1.00 97.56 75 ASN A N 1
ATOM 568 C CA . ASN A 1 75 ? -6.316 -3.334 -8.733 1.00 97.56 75 ASN A CA 1
ATOM 569 C C . ASN A 1 75 ? -6.994 -3.567 -7.375 1.00 97.56 75 ASN A C 1
ATOM 571 O O . ASN A 1 75 ? -8.080 -4.149 -7.318 1.00 97.56 75 ASN A O 1
ATOM 575 N N . ALA A 1 76 ? -6.397 -3.058 -6.293 1.00 97.50 76 ALA A N 1
ATOM 576 C CA . ALA A 1 76 ? -6.966 -3.131 -4.954 1.00 97.50 76 ALA A CA 1
ATOM 577 C C . ALA A 1 76 ? -8.303 -2.384 -4.864 1.00 97.50 76 ALA A C 1
ATOM 579 O O . ALA A 1 76 ? -9.286 -2.958 -4.399 1.00 97.50 76 ALA A O 1
ATOM 580 N N . CYS A 1 77 ? -8.374 -1.143 -5.354 1.00 97.88 77 CYS A N 1
ATOM 581 C CA . CYS A 1 77 ? -9.608 -0.351 -5.343 1.00 97.88 77 CYS A CA 1
ATOM 582 C C . CYS A 1 77 ? -10.706 -1.024 -6.174 1.00 97.88 77 CYS A C 1
ATOM 584 O O . CYS A 1 77 ? -11.824 -1.227 -5.694 1.00 97.88 77 CYS A O 1
ATOM 586 N N . ARG A 1 78 ? -10.366 -1.449 -7.396 1.00 97.75 78 ARG A N 1
ATOM 587 C CA . ARG A 1 78 ? -11.273 -2.171 -8.289 1.00 97.75 78 ARG A CA 1
ATOM 588 C C . ARG A 1 78 ? -11.836 -3.417 -7.618 1.00 97.75 78 ARG A C 1
ATOM 590 O O . ARG A 1 78 ? -13.050 -3.611 -7.597 1.00 97.75 78 ARG A O 1
ATOM 597 N N . ARG A 1 79 ? -10.972 -4.266 -7.054 1.00 97.44 79 ARG A N 1
ATOM 598 C CA . ARG A 1 79 ? -11.388 -5.546 -6.473 1.00 97.44 79 ARG A CA 1
ATOM 599 C C . ARG A 1 79 ? -12.163 -5.369 -5.171 1.00 97.44 79 ARG A C 1
ATOM 601 O O . ARG A 1 79 ? -13.145 -6.077 -4.973 1.00 97.44 79 ARG A O 1
ATOM 608 N N . TYR A 1 80 ? -11.767 -4.417 -4.328 1.00 97.69 80 TYR A N 1
ATOM 609 C CA . TYR A 1 80 ? -12.489 -4.068 -3.104 1.00 97.69 80 TYR A CA 1
ATOM 610 C C . TYR A 1 80 ? -13.937 -3.663 -3.411 1.00 97.69 80 TYR A C 1
ATOM 612 O O . TYR A 1 80 ? -14.869 -4.173 -2.788 1.00 97.69 80 TYR A O 1
ATOM 620 N N . SER A 1 81 ? -14.111 -2.807 -4.425 1.00 96.94 81 SER A N 1
ATOM 621 C CA . SER A 1 81 ? -15.421 -2.357 -4.902 1.00 96.94 81 SER A CA 1
ATOM 622 C C . SER A 1 81 ? -16.239 -3.512 -5.500 1.00 96.94 81 SER A C 1
ATOM 624 O O . SER A 1 81 ? -17.359 -3.759 -5.064 1.00 96.94 81 SER A O 1
ATOM 626 N N . GLN A 1 82 ? -15.653 -4.314 -6.401 1.00 96.69 82 GLN A N 1
ATOM 627 C CA . GLN A 1 82 ? -16.319 -5.481 -7.011 1.00 96.69 82 GLN A CA 1
ATOM 628 C C . GLN A 1 82 ? -16.802 -6.523 -5.991 1.00 96.69 82 GLN A C 1
ATOM 630 O O . GLN A 1 82 ? -17.849 -7.143 -6.177 1.00 96.69 82 GLN A O 1
ATOM 635 N N . LEU A 1 83 ? -16.029 -6.746 -4.928 1.00 95.25 83 LEU A N 1
ATOM 636 C CA . LEU A 1 83 ? -16.369 -7.686 -3.861 1.00 95.25 83 LEU A CA 1
ATOM 637 C C . LEU A 1 83 ? -17.345 -7.096 -2.832 1.00 95.25 83 LEU A C 1
ATOM 639 O O . LEU A 1 83 ? -17.758 -7.815 -1.926 1.00 95.25 83 LEU A O 1
ATOM 643 N N . HIS A 1 84 ? -17.717 -5.817 -2.960 1.00 95.62 84 HIS A N 1
ATOM 644 C CA . HIS A 1 84 ? -18.598 -5.104 -2.031 1.00 95.62 84 HIS A CA 1
ATOM 645 C C . HIS A 1 84 ? -18.127 -5.200 -0.569 1.00 95.62 84 HIS A C 1
ATOM 647 O O . HIS A 1 84 ? -18.935 -5.298 0.363 1.00 95.62 84 HIS A O 1
ATOM 653 N N . LEU A 1 85 ? -16.804 -5.190 -0.368 1.00 93.06 85 LEU A N 1
ATOM 654 C CA . LEU A 1 85 ? -16.211 -5.292 0.960 1.00 93.06 85 LEU A CA 1
ATOM 655 C C . LEU A 1 85 ? -16.581 -4.074 1.811 1.00 93.06 85 LEU A C 1
ATOM 657 O O . LEU A 1 85 ? -16.656 -2.938 1.342 1.00 93.06 85 LEU A O 1
ATOM 661 N N . GLN A 1 86 ? -16.815 -4.337 3.092 1.00 92.81 86 GLN A N 1
ATOM 662 C CA . GLN A 1 86 ? -17.212 -3.331 4.068 1.00 92.81 86 GLN A CA 1
ATOM 663 C C . GLN A 1 86 ? -16.036 -2.937 4.966 1.00 92.81 86 GLN A C 1
ATOM 665 O O . GLN A 1 86 ? -15.037 -3.650 5.085 1.00 92.81 86 GLN A O 1
ATOM 670 N N . GLY A 1 87 ? -16.190 -1.804 5.650 1.00 93.19 87 GLY A N 1
ATOM 671 C CA . GLY A 1 87 ? -15.166 -1.257 6.537 1.00 93.19 87 GLY A CA 1
ATOM 672 C C . GLY A 1 87 ? -14.179 -0.348 5.808 1.00 93.19 87 GLY A C 1
ATOM 673 O O . GLY A 1 87 ? -14.532 0.302 4.821 1.00 93.19 87 GLY A O 1
ATOM 674 N N . ARG A 1 88 ? -12.970 -0.241 6.363 1.00 97.00 88 ARG A N 1
ATOM 675 C CA . ARG A 1 88 ? -11.875 0.551 5.796 1.00 97.00 88 ARG A CA 1
ATOM 676 C C . ARG A 1 88 ? -11.020 -0.284 4.843 1.00 97.00 88 ARG A C 1
ATOM 678 O O . ARG A 1 88 ? -10.788 -1.460 5.102 1.00 97.00 88 ARG A O 1
ATOM 685 N N . LEU A 1 89 ? -10.509 0.335 3.789 1.00 97.50 89 LEU A N 1
ATOM 686 C CA . LEU A 1 89 ? -9.524 -0.245 2.882 1.00 97.50 89 LEU A CA 1
ATOM 687 C C . LEU A 1 89 ? -8.129 0.243 3.276 1.00 97.50 89 LEU A C 1
ATOM 689 O O . LEU A 1 89 ? -7.867 1.444 3.247 1.00 97.50 89 LEU A O 1
ATOM 693 N N . PHE A 1 90 ? -7.237 -0.679 3.622 1.00 96.44 90 PHE A N 1
ATOM 694 C CA . PHE A 1 90 ? -5.843 -0.378 3.924 1.00 96.44 90 PHE A CA 1
ATOM 695 C C . PHE A 1 90 ? -4.994 -0.657 2.681 1.00 96.44 90 PHE A C 1
ATOM 697 O O . PHE A 1 90 ? -5.027 -1.757 2.124 1.00 96.44 90 PHE A O 1
ATOM 704 N N . LEU A 1 91 ? -4.282 0.369 2.215 1.00 94.00 91 LEU A N 1
ATOM 705 C CA . LEU A 1 91 ? -3.424 0.324 1.036 1.00 94.00 91 LEU A CA 1
ATOM 706 C C . LEU A 1 91 ? -1.970 0.516 1.447 1.00 94.00 91 LEU A C 1
ATOM 708 O O . LEU A 1 91 ? -1.603 1.552 2.000 1.00 94.00 91 LEU A O 1
ATOM 712 N N . ASN A 1 92 ? -1.143 -0.456 1.090 1.00 90.62 92 ASN A N 1
ATOM 713 C CA . ASN A 1 92 ? 0.299 -0.383 1.256 1.00 90.62 92 ASN A CA 1
ATOM 714 C C . ASN A 1 92 ? 0.918 0.662 0.310 1.00 90.62 92 ASN A C 1
ATOM 716 O O . ASN A 1 92 ? 0.574 0.744 -0.876 1.00 90.62 92 ASN A O 1
ATOM 720 N N . ALA A 1 93 ? 1.849 1.458 0.830 1.00 86.94 93 ALA A N 1
ATOM 721 C CA . ALA A 1 93 ? 2.635 2.414 0.065 1.00 86.94 93 ALA A CA 1
ATOM 722 C C . ALA A 1 93 ? 4.087 2.453 0.560 1.00 86.94 93 ALA A C 1
ATOM 724 O O . ALA A 1 93 ? 4.362 2.571 1.754 1.00 86.94 93 ALA A O 1
ATOM 725 N N . SER A 1 94 ? 5.036 2.420 -0.371 1.00 84.44 94 SER A N 1
ATOM 726 C CA . SER A 1 94 ? 6.445 2.632 -0.066 1.00 84.44 94 SER A CA 1
ATOM 727 C C . SER A 1 94 ? 6.703 4.132 0.056 1.00 84.44 94 SER A C 1
ATOM 729 O O . SER A 1 94 ? 6.387 4.882 -0.865 1.00 84.44 94 SER A O 1
ATOM 731 N N . PRO A 1 95 ? 7.365 4.621 1.115 1.00 76.62 95 PRO A N 1
ATOM 732 C CA . PRO A 1 95 ? 7.617 6.059 1.231 1.00 76.62 95 PRO A CA 1
ATOM 733 C C . PRO A 1 95 ? 8.551 6.608 0.142 1.00 76.62 95 PRO A C 1
ATOM 735 O O . PRO A 1 95 ? 8.588 7.807 -0.097 1.00 76.62 95 PRO A O 1
ATOM 738 N N . GLU A 1 96 ? 9.306 5.735 -0.527 1.00 76.06 96 GLU A N 1
ATOM 739 C CA . GLU A 1 96 ? 10.117 6.061 -1.710 1.00 76.06 96 GLU A CA 1
ATOM 740 C C . GLU A 1 96 ? 9.255 6.640 -2.832 1.00 76.06 96 GLU A C 1
ATOM 742 O 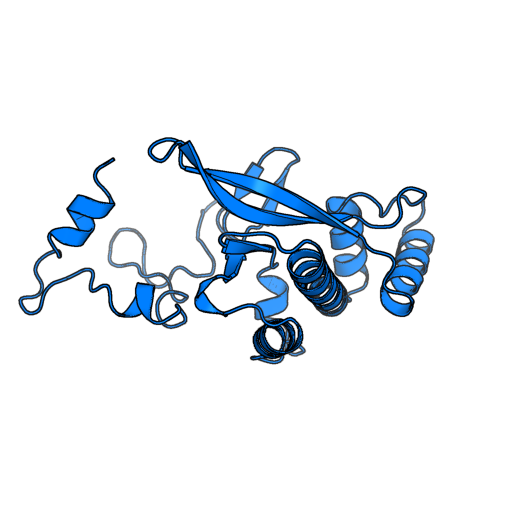O . GLU A 1 96 ? 9.630 7.640 -3.433 1.00 76.06 96 GLU A O 1
ATOM 747 N N . THR A 1 97 ? 8.064 6.077 -3.057 1.00 78.06 97 THR A N 1
ATOM 748 C CA . THR A 1 97 ? 7.168 6.538 -4.122 1.00 78.06 97 THR A CA 1
ATOM 749 C C . THR A 1 97 ? 6.477 7.849 -3.785 1.00 78.06 97 THR A C 1
ATOM 751 O O . THR A 1 97 ? 5.957 8.479 -4.696 1.00 78.06 97 THR A O 1
ATOM 754 N N . LEU A 1 98 ? 6.464 8.279 -2.517 1.00 73.56 98 LEU A N 1
ATOM 755 C CA . LEU A 1 98 ? 5.970 9.602 -2.114 1.00 73.56 98 LEU A CA 1
ATOM 756 C C . LEU A 1 98 ? 6.991 10.713 -2.376 1.00 73.56 98 LEU A C 1
ATOM 758 O O . LEU A 1 98 ? 6.604 11.866 -2.539 1.00 73.56 98 LEU A O 1
ATOM 762 N N . LEU A 1 99 ? 8.281 10.371 -2.381 1.00 72.62 99 LEU A N 1
ATOM 763 C CA . LEU A 1 99 ? 9.384 11.314 -2.585 1.00 72.62 99 LEU A CA 1
ATOM 764 C C . LEU A 1 99 ? 9.855 11.366 -4.044 1.00 72.62 99 LEU A C 1
ATOM 766 O O . LEU A 1 99 ? 10.660 12.222 -4.401 1.00 72.62 99 LEU A O 1
ATOM 770 N N . ASP 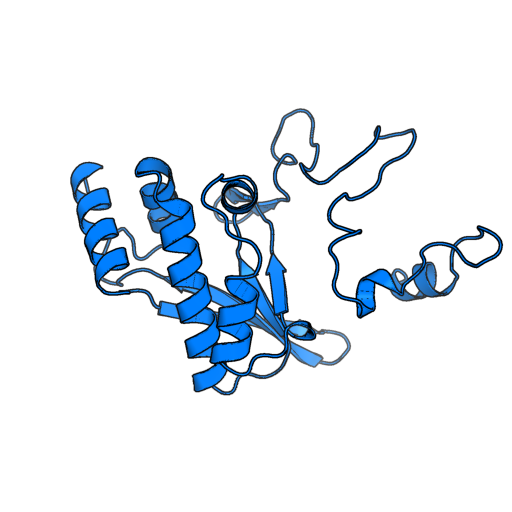A 1 100 ? 9.378 10.444 -4.876 1.00 72.31 100 ASP A N 1
ATOM 771 C CA . ASP A 1 100 ? 9.733 10.357 -6.285 1.00 72.31 100 ASP A CA 1
ATOM 772 C C . ASP A 1 100 ? 9.146 11.533 -7.087 1.00 72.31 100 ASP A C 1
ATOM 774 O O . ASP A 1 100 ? 7.971 11.871 -6.948 1.00 72.31 100 ASP A O 1
ATOM 778 N N . ALA A 1 101 ? 9.939 12.133 -7.978 1.00 67.44 101 ALA A N 1
ATOM 779 C CA . ALA A 1 101 ? 9.511 13.267 -8.803 1.00 67.44 101 ALA A CA 1
ATOM 780 C C . ALA A 1 101 ? 8.341 12.933 -9.753 1.00 67.44 101 ALA A C 1
ATOM 782 O O . ALA A 1 101 ? 7.584 13.815 -10.159 1.00 67.44 101 ALA A O 1
ATOM 783 N N . SER A 1 102 ? 8.170 11.658 -10.109 1.00 70.12 102 SER A N 1
ATOM 784 C CA . SER A 1 102 ? 7.041 11.163 -10.902 1.00 70.12 102 SER A CA 1
ATOM 785 C C . SER A 1 102 ? 5.757 10.988 -10.081 1.00 70.12 102 SER A C 1
ATOM 787 O O . SER A 1 102 ? 4.685 10.747 -10.653 1.00 70.12 102 SER A O 1
ATOM 789 N N . HIS A 1 103 ? 5.824 11.126 -8.752 1.00 71.06 103 HIS A N 1
ATOM 790 C CA . HIS A 1 103 ? 4.652 11.108 -7.891 1.00 71.06 103 HIS A CA 1
ATOM 791 C C . HIS A 1 103 ? 3.773 12.326 -8.164 1.00 71.06 103 HIS A C 1
ATOM 793 O O . HIS A 1 103 ? 4.117 13.462 -7.851 1.00 71.06 103 HIS A O 1
ATOM 799 N N . LYS A 1 104 ? 2.593 12.084 -8.736 1.00 71.81 104 LYS A N 1
ATOM 800 C CA . LYS A 1 104 ? 1.586 13.125 -8.951 1.00 71.81 104 LYS A CA 1
ATOM 801 C C . LYS A 1 104 ? 0.541 13.052 -7.837 1.00 71.81 104 LYS A C 1
ATOM 803 O O . LYS A 1 104 ? -0.199 12.059 -7.796 1.00 71.81 104 LYS A O 1
ATOM 808 N N . PRO A 1 105 ? 0.432 14.086 -6.980 1.00 75.50 105 PRO A N 1
ATOM 809 C CA . PRO A 1 105 ? -0.619 14.157 -5.975 1.00 75.50 105 PRO A CA 1
ATOM 810 C C . PRO A 1 105 ? -2.009 13.936 -6.588 1.00 75.50 105 PRO A C 1
ATOM 812 O O . PRO A 1 105 ? -2.277 14.301 -7.734 1.00 75.50 105 PRO A O 1
ATOM 815 N N . GLY A 1 106 ? -2.903 13.303 -5.829 1.00 80.56 106 GLY A N 1
ATOM 816 C CA . GLY A 1 106 ? -4.300 13.099 -6.229 1.00 80.56 106 GLY A CA 1
ATOM 817 C C . GLY A 1 106 ? -4.572 11.903 -7.150 1.00 80.56 106 GLY A C 1
ATOM 818 O O . GLY A 1 106 ? -5.737 11.606 -7.397 1.00 80.56 106 GLY A O 1
ATOM 819 N N . ARG A 1 107 ? -3.560 11.158 -7.621 1.00 85.44 107 ARG A N 1
ATOM 820 C CA . ARG A 1 107 ? -3.788 9.926 -8.408 1.00 85.44 107 ARG A CA 1
ATOM 821 C C . ARG A 1 107 ? -4.594 8.874 -7.647 1.00 85.44 107 ARG A C 1
ATOM 823 O O . ARG A 1 107 ? -5.579 8.371 -8.174 1.00 85.44 107 ARG A O 1
ATOM 830 N N . THR A 1 108 ? -4.220 8.593 -6.399 1.00 88.19 108 THR A N 1
ATOM 831 C CA . THR A 1 108 ? -4.986 7.673 -5.545 1.00 88.19 108 THR A CA 1
ATOM 832 C C . THR A 1 108 ? -6.411 8.182 -5.348 1.00 88.19 108 THR A C 1
ATOM 834 O O . THR A 1 108 ? -7.349 7.417 -5.504 1.00 88.19 108 THR A O 1
ATOM 837 N N . LEU A 1 109 ? -6.595 9.483 -5.098 1.00 89.25 109 LEU A N 1
ATOM 838 C CA . LEU A 1 109 ? -7.928 10.067 -4.931 1.00 89.25 109 LEU A CA 1
ATOM 839 C C . LEU A 1 109 ? -8.808 9.868 -6.177 1.00 89.25 109 LEU A C 1
ATOM 841 O O . LEU A 1 109 ? -9.973 9.511 -6.038 1.00 89.25 109 LEU A O 1
ATOM 845 N N . LYS A 1 110 ? -8.246 10.022 -7.382 1.00 91.50 110 LYS A N 1
ATOM 846 C CA . LYS A 1 110 ? -8.957 9.744 -8.641 1.00 91.50 110 LYS A CA 1
ATOM 847 C C . LYS A 1 110 ? -9.381 8.280 -8.760 1.00 91.50 110 LYS A C 1
ATOM 849 O O . LYS A 1 110 ? -10.514 8.024 -9.146 1.00 91.50 110 LYS A O 1
ATOM 854 N N . LEU A 1 111 ? -8.513 7.334 -8.390 1.00 94.00 111 LEU A N 1
ATOM 855 C CA . LEU A 1 111 ? -8.864 5.907 -8.368 1.00 94.00 111 LEU A CA 1
ATOM 856 C C . LEU A 1 111 ? -10.013 5.632 -7.392 1.00 94.00 111 LEU A C 1
ATOM 858 O O . LEU A 1 111 ? -10.966 4.937 -7.730 1.00 94.00 111 LEU A O 1
ATOM 862 N N . LEU A 1 112 ? -9.953 6.209 -6.192 1.00 94.81 112 LEU A N 1
ATOM 863 C CA . LEU A 1 112 ? -11.011 6.055 -5.194 1.00 94.81 112 LEU A CA 1
ATOM 864 C C . LEU A 1 112 ? -12.351 6.589 -5.708 1.00 94.81 112 LEU A C 1
ATOM 866 O O . LEU A 1 112 ? -13.360 5.897 -5.603 1.00 94.81 112 LEU A O 1
ATOM 870 N N . GLN A 1 113 ? -12.348 7.764 -6.342 1.00 94.75 113 GLN A N 1
ATOM 871 C CA . GLN A 1 113 ? -13.533 8.336 -6.987 1.00 94.75 113 GLN A CA 1
ATOM 872 C C . GLN A 1 113 ? -14.064 7.435 -8.110 1.00 94.75 113 GLN A C 1
ATOM 874 O O . GLN A 1 113 ? -15.260 7.159 -8.151 1.00 94.75 113 GLN A O 1
ATOM 879 N N . GLN A 1 114 ? -13.182 6.931 -8.977 1.00 96.94 114 GLN A N 1
ATOM 880 C CA . GLN A 1 114 ? -13.534 6.041 -10.087 1.00 96.94 114 GLN A CA 1
ATOM 881 C C . GLN A 1 114 ? -14.227 4.755 -9.616 1.00 96.94 114 GLN A C 1
ATOM 883 O O . GLN A 1 114 ? -15.157 4.292 -10.271 1.00 96.94 114 GLN A O 1
ATOM 888 N N . TYR A 1 115 ? -13.799 4.186 -8.486 1.00 97.38 115 TYR A N 1
ATOM 889 C CA . TYR A 1 115 ? -14.358 2.940 -7.947 1.00 97.38 115 TYR A CA 1
ATOM 890 C C . TYR A 1 115 ? -15.402 3.149 -6.837 1.00 97.38 115 TYR A C 1
ATOM 892 O O . TYR A 1 115 ? -15.828 2.172 -6.216 1.00 97.38 115 TYR A O 1
ATOM 900 N N . GLY A 1 116 ? -15.827 4.395 -6.591 1.00 96.19 116 GLY A N 1
ATOM 901 C CA . GLY A 1 116 ? -16.871 4.731 -5.617 1.00 96.19 116 GLY A CA 1
ATOM 902 C C . GLY A 1 116 ? -16.471 4.505 -4.156 1.00 96.19 116 GLY A C 1
ATOM 903 O O . GLY A 1 116 ? -17.328 4.234 -3.317 1.00 96.19 116 GLY A O 1
ATOM 904 N N . ILE A 1 117 ? -15.178 4.584 -3.838 1.00 96.81 117 ILE A N 1
ATOM 905 C CA . ILE A 1 117 ? -14.652 4.376 -2.486 1.00 96.81 117 ILE A CA 1
ATOM 906 C C . ILE A 1 117 ? -14.484 5.743 -1.806 1.00 96.81 117 ILE A C 1
ATOM 908 O O . ILE A 1 117 ? -13.680 6.554 -2.271 1.00 96.81 117 ILE A O 1
ATOM 912 N N . PRO A 1 118 ? -15.190 6.022 -0.694 1.00 93.06 118 PRO A N 1
ATOM 913 C CA . PRO A 1 118 ? -15.005 7.266 0.045 1.00 93.06 118 PRO A CA 1
ATOM 914 C C . PRO A 1 118 ? -13.587 7.360 0.614 1.00 93.06 118 PRO A C 1
ATOM 916 O O . PRO A 1 118 ? -13.088 6.400 1.208 1.00 93.06 118 PRO A O 1
ATOM 919 N N . ALA A 1 119 ? -12.936 8.513 0.457 1.00 91.50 119 ALA A N 1
ATOM 920 C CA . ALA A 1 119 ? -11.544 8.693 0.870 1.00 91.50 119 ALA A CA 1
ATOM 921 C C . ALA A 1 119 ? -11.358 8.528 2.388 1.00 91.50 119 ALA A C 1
ATOM 923 O O . ALA A 1 119 ? -10.334 8.010 2.826 1.00 91.50 119 ALA A O 1
ATOM 924 N N . GLU A 1 120 ? -12.363 8.879 3.194 1.00 90.56 120 GLU A N 1
ATOM 925 C CA . GLU A 1 120 ? -12.355 8.682 4.647 1.00 90.56 120 GLU A CA 1
ATOM 926 C C . GLU A 1 120 ? -12.372 7.205 5.073 1.00 90.56 120 GLU A C 1
ATOM 928 O O . GLU A 1 120 ? -12.044 6.881 6.217 1.00 90.56 120 GLU A O 1
ATOM 933 N N . LYS A 1 121 ? -12.732 6.292 4.161 1.00 91.88 121 LYS A N 1
ATOM 934 C CA . LYS A 1 121 ? -12.656 4.844 4.387 1.00 91.88 121 LYS A CA 1
ATOM 935 C C . LYS A 1 121 ? -11.307 4.256 3.989 1.00 91.88 121 LYS A C 1
ATOM 937 O O . LYS A 1 121 ? -11.141 3.047 4.108 1.00 91.88 121 LYS A O 1
ATOM 942 N N . VAL A 1 122 ? -10.345 5.058 3.542 1.00 94.88 122 VAL A N 1
ATOM 943 C CA . VAL A 1 122 ? -9.040 4.562 3.099 1.00 94.88 122 VAL A CA 1
ATOM 944 C C . VAL A 1 122 ? -7.956 4.921 4.100 1.00 94.88 122 VAL A C 1
ATOM 946 O O . VAL A 1 122 ? -7.854 6.056 4.560 1.00 94.88 122 VAL A O 1
ATOM 949 N N . VAL A 1 123 ? -7.120 3.939 4.420 1.00 92.69 123 VAL A N 1
ATOM 950 C CA . VAL A 1 123 ? -5.920 4.102 5.237 1.00 92.69 123 VAL A CA 1
ATOM 951 C C . VAL A 1 123 ? -4.715 3.804 4.356 1.00 92.69 123 VAL A C 1
ATOM 953 O O . VAL A 1 123 ? -4.652 2.751 3.727 1.00 92.69 123 VAL A O 1
ATOM 956 N N . ILE A 1 124 ? -3.765 4.735 4.291 1.00 88.62 124 ILE A N 1
ATOM 957 C CA . ILE A 1 124 ? -2.487 4.506 3.612 1.00 88.62 124 ILE A CA 1
ATOM 958 C C . ILE A 1 124 ? -1.473 4.040 4.651 1.00 88.62 124 ILE A C 1
ATOM 960 O O . ILE A 1 124 ? -1.177 4.769 5.599 1.00 88.62 124 ILE A O 1
ATOM 964 N N . GLU A 1 125 ? -0.942 2.838 4.462 1.00 85.06 125 GLU A N 1
ATOM 965 C CA . GLU A 1 125 ? 0.099 2.270 5.310 1.00 85.06 125 GLU A CA 1
ATOM 966 C C . GLU A 1 125 ? 1.479 2.569 4.729 1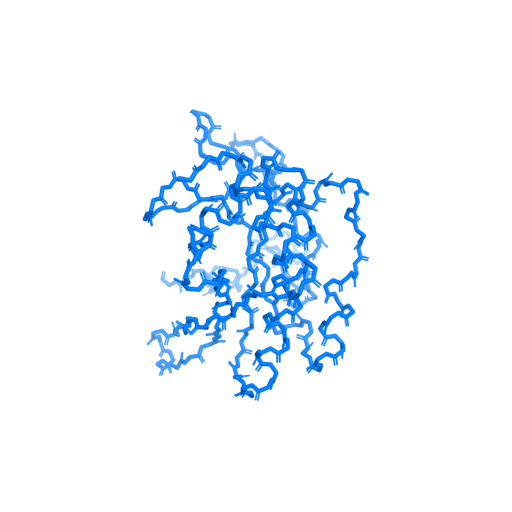.00 85.06 125 GLU A C 1
ATOM 968 O O . GLU A 1 125 ? 1.753 2.306 3.560 1.00 85.06 125 GLU A O 1
ATOM 973 N N . LEU A 1 126 ? 2.346 3.148 5.562 1.00 79.94 126 LEU A N 1
ATOM 974 C CA . LEU A 1 126 ? 3.704 3.549 5.200 1.00 79.94 126 LEU A CA 1
ATOM 975 C C . LEU A 1 126 ? 4.710 2.751 6.022 1.00 79.94 126 LEU A C 1
ATOM 977 O O . LEU A 1 126 ? 5.284 3.257 6.987 1.00 79.94 126 LEU A O 1
ATOM 981 N N . THR A 1 127 ? 4.924 1.499 5.638 1.00 70.44 127 THR A N 1
ATOM 982 C CA . THR A 1 127 ? 5.836 0.591 6.342 1.00 70.44 127 THR A CA 1
ATOM 983 C C . THR A 1 127 ? 6.970 0.119 5.440 1.00 70.44 127 THR A C 1
ATOM 985 O O . THR A 1 127 ? 6.777 -0.123 4.252 1.00 70.44 127 THR A O 1
ATOM 988 N N . GLU A 1 128 ? 8.162 -0.035 6.008 1.00 68.19 128 GLU A N 1
ATOM 989 C CA . GLU A 1 128 ? 9.284 -0.752 5.412 1.00 68.19 128 GLU A CA 1
ATOM 990 C C . GLU A 1 128 ? 9.323 -2.178 5.966 1.00 68.19 128 GLU A C 1
ATOM 992 O O . GLU A 1 128 ? 9.217 -2.394 7.175 1.00 68.19 128 GLU A O 1
ATOM 997 N N . GLN A 1 129 ? 9.459 -3.165 5.085 1.00 67.62 129 GLN A N 1
ATOM 998 C CA . GLN A 1 129 ? 9.593 -4.553 5.505 1.00 67.62 129 GLN A CA 1
ATOM 999 C C . GLN A 1 129 ? 11.049 -4.821 5.895 1.00 67.62 129 GLN A C 1
ATOM 1001 O O . GLN A 1 129 ? 11.951 -4.670 5.075 1.00 67.62 129 GLN A O 1
ATOM 1006 N N . MET A 1 130 ? 11.281 -5.218 7.147 1.00 67.19 130 MET A N 1
ATOM 1007 C CA . MET A 1 130 ? 12.620 -5.531 7.659 1.00 67.19 130 MET A CA 1
ATOM 1008 C C . MET A 1 130 ? 13.003 -6.987 7.399 1.00 67.19 130 MET A C 1
ATOM 1010 O O . MET A 1 130 ? 14.153 -7.291 7.096 1.00 67.19 130 MET A O 1
ATOM 1014 N N . ASN A 1 131 ? 12.052 -7.904 7.578 1.00 70.00 131 ASN A N 1
ATOM 1015 C CA . ASN A 1 131 ? 12.210 -9.325 7.284 1.00 70.00 131 ASN A CA 1
ATOM 1016 C C . ASN A 1 131 ? 10.837 -9.978 7.056 1.00 70.00 131 ASN A C 1
ATOM 1018 O O . ASN A 1 131 ? 9.817 -9.294 6.976 1.00 70.00 131 ASN A O 1
ATOM 1022 N N . LEU A 1 132 ? 10.802 -11.310 6.961 1.00 53.69 132 LEU A N 1
ATOM 1023 C CA . LEU A 1 132 ? 9.578 -12.062 6.675 1.00 53.69 132 LEU A CA 1
ATOM 1024 C C . LEU A 1 132 ? 8.449 -11.830 7.700 1.00 53.69 132 LEU A C 1
ATOM 1026 O O . LEU A 1 132 ? 7.283 -11.940 7.342 1.00 53.69 132 LEU A O 1
ATOM 1030 N N . TYR A 1 133 ? 8.783 -11.484 8.946 1.00 61.62 133 TYR A N 1
ATOM 1031 C CA . TYR A 1 133 ? 7.831 -11.372 10.059 1.00 61.62 133 TYR A CA 1
ATOM 1032 C C . TYR A 1 133 ? 7.781 -9.977 10.695 1.00 61.62 133 TYR A C 1
ATOM 1034 O O . TYR A 1 133 ? 7.059 -9.777 11.670 1.00 61.62 133 TYR A O 1
ATOM 1042 N N . ARG A 1 134 ? 8.588 -9.022 10.218 1.00 62.78 134 ARG A N 1
ATOM 1043 C CA . ARG A 1 134 ? 8.719 -7.693 10.827 1.00 62.78 134 ARG A CA 1
ATOM 1044 C C . ARG A 1 134 ? 8.701 -6.599 9.772 1.00 62.78 134 ARG A C 1
ATOM 1046 O O . ARG A 1 134 ? 9.486 -6.636 8.825 1.00 62.78 134 ARG A O 1
ATOM 1053 N N . SER A 1 135 ? 7.883 -5.588 10.035 1.00 68.88 135 SER A N 1
ATOM 1054 C CA . SER A 1 135 ? 7.865 -4.310 9.329 1.00 68.88 135 SER A CA 1
ATOM 1055 C C . SER A 1 135 ? 8.002 -3.176 10.342 1.00 68.88 135 SER A C 1
ATOM 1057 O O . SER A 1 135 ? 7.643 -3.333 11.510 1.00 68.88 135 SER A O 1
ATOM 1059 N N . CYS A 1 136 ? 8.528 -2.036 9.916 1.00 74.88 136 CYS A N 1
ATOM 1060 C CA . CYS A 1 136 ? 8.635 -0.845 10.749 1.00 74.88 136 CYS A CA 1
ATOM 1061 C C . CYS A 1 136 ? 8.339 0.421 9.933 1.00 74.88 136 CYS A C 1
ATOM 1063 O O . CYS A 1 136 ? 8.136 0.360 8.725 1.00 74.88 136 CYS A O 1
ATOM 1065 N N . MET A 1 137 ? 8.249 1.584 10.575 1.00 78.88 137 MET A N 1
ATOM 1066 C CA . MET A 1 137 ? 8.092 2.849 9.844 1.00 78.88 137 MET A CA 1
ATOM 1067 C C . MET A 1 137 ? 9.424 3.222 9.190 1.00 78.88 137 MET A C 1
ATOM 1069 O O . MET A 1 137 ? 10.463 3.108 9.842 1.00 78.88 137 MET A O 1
ATOM 1073 N N . LYS A 1 138 ? 9.422 3.720 7.949 1.00 74.12 138 LYS A N 1
ATOM 1074 C CA . LYS A 1 138 ? 10.680 4.024 7.246 1.00 74.12 138 LYS A CA 1
ATOM 1075 C C . LYS A 1 138 ? 11.617 4.922 8.052 1.00 74.12 138 LYS A C 1
ATOM 1077 O O . LYS A 1 138 ? 11.208 5.986 8.517 1.00 74.12 138 LYS A O 1
ATOM 1082 N N . GLY A 1 139 ? 12.875 4.497 8.176 1.00 77.12 139 GLY A N 1
ATOM 1083 C CA . GLY A 1 139 ? 13.926 5.193 8.929 1.00 77.12 139 GLY A CA 1
ATOM 1084 C C . GLY A 1 139 ? 14.077 4.704 10.371 1.00 77.12 139 GLY A C 1
ATOM 1085 O O . GLY A 1 139 ? 15.032 5.069 11.054 1.00 77.12 139 GLY A O 1
ATOM 1086 N N . SER A 1 140 ? 13.179 3.837 10.844 1.00 84.12 140 SER A N 1
ATOM 1087 C CA . SER A 1 140 ? 13.290 3.237 12.179 1.00 84.12 140 SER A CA 1
ATOM 1088 C C . SER A 1 140 ? 14.144 1.965 12.213 1.00 84.12 140 SER A C 1
ATOM 1090 O O . SER A 1 140 ? 14.572 1.564 13.289 1.00 84.12 140 SER A O 1
ATOM 1092 N N . SER A 1 141 ? 14.457 1.370 11.059 1.00 81.25 141 SER A N 1
ATOM 1093 C CA . SER A 1 141 ? 15.296 0.163 10.937 1.00 81.25 141 SER A CA 1
ATOM 1094 C C . SER A 1 141 ? 16.816 0.394 11.062 1.00 81.25 141 SER A C 1
ATOM 1096 O O . SER A 1 141 ? 17.597 -0.533 10.855 1.00 81.25 141 SER A O 1
ATOM 1098 N N . GLN A 1 142 ? 17.261 1.612 11.389 1.00 78.69 142 GLN A N 1
ATOM 1099 C CA . GLN A 1 142 ? 18.681 1.991 11.438 1.00 78.69 142 GLN A CA 1
ATOM 1100 C C . GLN A 1 142 ? 19.255 1.927 12.863 1.00 78.69 142 GLN A C 1
ATOM 1102 O O . GLN A 1 142 ? 18.513 1.931 13.842 1.00 78.69 142 GLN A O 1
ATOM 1107 N N . SER A 1 143 ? 20.588 1.948 12.994 1.00 82.25 143 SER A N 1
ATOM 1108 C CA . SER A 1 143 ? 21.280 1.951 14.300 1.00 82.25 143 SER A CA 1
ATOM 1109 C C . SER A 1 143 ? 20.894 3.134 15.199 1.00 82.25 143 SER A C 1
ATOM 1111 O O . SER A 1 143 ? 20.970 3.031 16.421 1.00 82.25 143 SER A O 1
ATOM 1113 N N . LYS A 1 144 ? 20.441 4.240 14.598 1.00 83.62 144 LYS A N 1
ATOM 1114 C CA . LYS A 1 144 ? 19.771 5.360 15.268 1.00 83.62 144 LYS A CA 1
ATOM 1115 C C . LYS A 1 144 ? 18.337 5.471 14.726 1.00 83.62 144 LYS A C 1
ATOM 1117 O O . LYS A 1 144 ? 18.138 6.163 13.728 1.00 83.62 144 LYS A O 1
ATOM 1122 N N . PRO A 1 145 ? 17.349 4.781 15.330 1.00 83.94 145 PRO A N 1
ATOM 1123 C CA . PRO A 1 145 ? 15.981 4.737 14.819 1.00 83.94 145 PRO A CA 1
ATOM 1124 C C . PRO A 1 145 ? 15.361 6.129 14.724 1.00 83.94 145 PRO A C 1
ATOM 1126 O O . PRO A 1 145 ? 15.194 6.816 15.734 1.00 83.94 145 PRO A O 1
ATOM 1129 N N . ARG A 1 146 ? 14.990 6.550 13.513 1.00 86.38 146 ARG A N 1
ATOM 1130 C CA . ARG A 1 146 ? 14.374 7.855 13.295 1.00 86.38 146 ARG A CA 1
ATOM 1131 C C . ARG A 1 146 ? 13.431 7.831 12.093 1.00 86.38 146 ARG A C 1
ATOM 1133 O O . ARG A 1 146 ? 13.864 7.859 10.946 1.00 86.38 146 ARG A O 1
ATOM 1140 N N . CYS A 1 147 ? 12.125 7.805 12.367 1.00 85.12 147 CYS A N 1
ATOM 1141 C CA . CYS A 1 147 ? 11.098 7.825 11.325 1.00 85.12 147 CYS A CA 1
ATOM 1142 C C . CYS A 1 147 ? 11.291 9.027 10.384 1.00 85.12 147 CYS A C 1
ATOM 1144 O O . CYS A 1 147 ? 11.505 10.150 10.842 1.00 85.12 147 CYS A O 1
ATOM 1146 N N . ILE A 1 148 ? 11.174 8.797 9.075 1.00 84.56 148 ILE A N 1
ATOM 1147 C CA . ILE A 1 148 ? 11.333 9.829 8.038 1.00 84.56 148 ILE A CA 1
ATOM 1148 C C . ILE A 1 148 ? 10.310 10.966 8.166 1.00 84.56 148 ILE A C 1
ATOM 1150 O O . ILE A 1 148 ? 10.576 12.094 7.770 1.00 84.56 148 ILE A O 1
ATOM 1154 N N . ALA A 1 149 ? 9.152 10.676 8.758 1.00 83.44 149 ALA A N 1
ATOM 1155 C CA . ALA A 1 149 ? 8.107 11.655 9.021 1.00 83.44 149 ALA A CA 1
ATOM 1156 C C . ALA A 1 149 ? 8.262 12.375 10.370 1.00 83.44 149 ALA A C 1
ATOM 1158 O O . ALA A 1 149 ? 7.415 13.183 10.722 1.00 83.44 149 ALA A O 1
ATOM 1159 N N . LEU A 1 150 ? 9.285 12.077 11.173 1.00 87.25 150 LEU A N 1
ATOM 1160 C CA . LEU A 1 150 ? 9.477 12.734 12.466 1.00 87.25 150 LEU A CA 1
ATOM 1161 C C . LEU A 1 150 ? 10.171 14.093 12.257 1.00 87.25 150 LEU A C 1
ATOM 1163 O O . LEU A 1 150 ? 11.309 14.141 11.798 1.00 87.25 150 LEU A O 1
ATOM 1167 N N . ALA A 1 151 ? 9.540 15.202 12.618 1.00 87.81 151 ALA A N 1
ATOM 1168 C CA . ALA A 1 151 ? 10.185 16.508 12.756 1.00 87.81 151 ALA A CA 1
ATOM 1169 C C . ALA A 1 151 ? 10.620 16.742 14.208 1.00 87.81 151 ALA A C 1
ATOM 1171 O O . ALA A 1 151 ? 10.045 16.162 15.127 1.00 87.81 151 ALA A O 1
ATOM 1172 N N . GLY A 1 152 ? 11.637 17.586 14.402 1.00 89.19 152 GLY A N 1
ATOM 1173 C CA . GLY A 1 152 ? 12.155 17.960 15.721 1.00 89.19 152 GLY A CA 1
ATOM 1174 C C . GLY 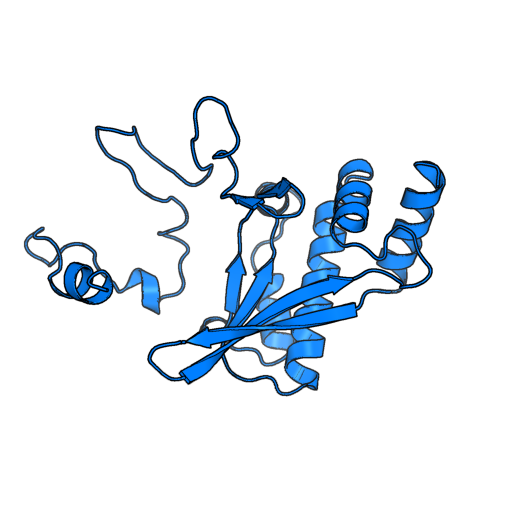A 1 152 ? 13.205 17.005 16.305 1.00 89.19 152 GLY A C 1
ATOM 1175 O O . GLY A 1 152 ? 13.691 16.093 15.628 1.00 89.19 152 GLY A O 1
ATOM 1176 N N . ASN A 1 153 ? 13.575 17.227 17.564 1.00 86.44 153 ASN A N 1
ATOM 1177 C CA . ASN A 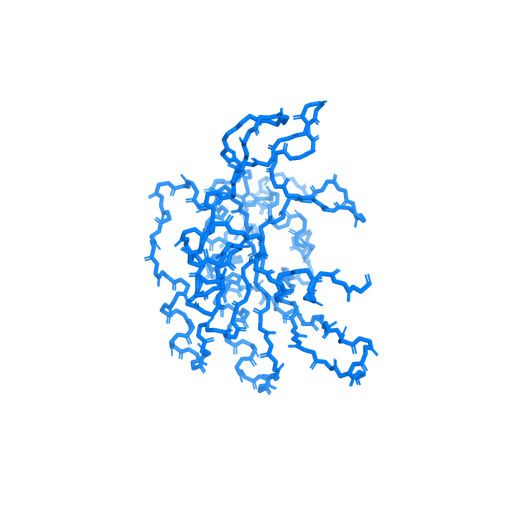1 153 ? 14.627 16.493 18.267 1.00 86.44 153 ASN A CA 1
ATOM 1178 C C . ASN A 1 153 ? 14.026 15.613 19.366 1.00 86.44 153 ASN A C 1
ATOM 1180 O O . ASN A 1 153 ? 13.261 16.078 20.213 1.00 86.44 153 ASN A O 1
ATOM 1184 N N . ILE A 1 154 ? 14.388 14.328 19.363 1.00 81.81 154 ILE A N 1
ATOM 1185 C CA . ILE A 1 154 ? 13.954 13.375 20.392 1.00 81.81 154 ILE A CA 1
ATOM 1186 C C . ILE A 1 154 ? 14.522 13.823 21.743 1.00 81.81 154 ILE A C 1
ATOM 1188 O O . ILE A 1 154 ? 15.727 14.020 21.864 1.00 81.81 154 ILE A O 1
ATOM 1192 N N . GLY A 1 155 ? 13.650 13.955 22.744 1.00 83.50 155 GLY A N 1
ATOM 1193 C CA . GLY A 1 155 ? 14.004 14.465 24.073 1.00 83.50 155 GLY A CA 1
ATOM 1194 C C . GLY A 1 155 ? 13.783 15.970 24.254 1.00 83.50 155 GLY A C 1
ATOM 1195 O O . GLY A 1 155 ? 13.822 16.435 25.386 1.00 83.50 155 GLY A O 1
ATOM 1196 N N . GLU A 1 156 ? 13.492 16.710 23.180 1.00 90.81 156 GLU A N 1
ATOM 1197 C CA . GLU A 1 156 ? 13.127 18.131 23.237 1.00 90.81 156 GLU A CA 1
ATOM 1198 C C . GLU A 1 156 ? 11.671 18.313 22.791 1.00 90.81 156 GLU A C 1
ATOM 1200 O O . GLU A 1 156 ? 10.759 18.403 23.607 1.00 90.81 156 GLU A O 1
ATOM 1205 N N . SER A 1 157 ? 11.438 18.310 21.479 1.00 81.81 157 SER A N 1
ATOM 1206 C CA . SER A 1 157 ? 10.120 18.443 20.870 1.00 81.81 157 SER A CA 1
ATOM 1207 C C . SER A 1 157 ? 10.109 17.688 19.553 1.00 81.81 157 SER A C 1
ATOM 1209 O O . SER A 1 157 ? 11.020 17.846 18.737 1.00 81.81 157 SER A O 1
ATOM 1211 N N . VAL A 1 158 ? 9.088 16.857 19.350 1.00 84.06 158 VAL A N 1
ATOM 1212 C CA . VAL A 1 158 ? 8.903 16.091 18.119 1.00 84.06 158 VAL A CA 1
ATOM 1213 C C . VAL A 1 158 ? 7.465 16.168 17.630 1.00 84.06 158 VAL A C 1
ATOM 1215 O O . VAL A 1 158 ? 6.525 16.194 18.421 1.00 84.06 158 VAL A O 1
ATOM 1218 N N . SER A 1 159 ? 7.287 16.136 16.315 1.00 81.12 159 SER A N 1
ATOM 1219 C CA . SER A 1 159 ? 5.974 16.030 15.677 1.00 81.12 159 SER A CA 1
ATOM 1220 C C . SER A 1 159 ? 6.048 15.125 14.450 1.00 81.12 159 SER A C 1
ATOM 1222 O O . SER A 1 159 ? 7.120 14.868 13.908 1.00 81.12 159 SER A O 1
ATOM 1224 N N . CYS A 1 160 ? 4.913 14.582 14.015 1.00 80.12 160 CYS A N 1
ATOM 1225 C CA . CYS A 1 160 ? 4.853 13.838 12.760 1.00 80.12 160 CYS A CA 1
ATOM 1226 C C . CYS A 1 160 ? 4.492 14.807 11.629 1.00 80.12 160 CYS A C 1
ATOM 1228 O O . CYS A 1 160 ? 3.413 15.382 11.645 1.00 80.12 160 CYS A O 1
ATOM 1230 N N . THR A 1 161 ? 5.332 14.968 10.611 1.00 80.88 161 THR A N 1
ATOM 1231 C CA . THR A 1 161 ? 5.071 15.860 9.466 1.00 80.88 161 THR A CA 1
ATOM 1232 C C . THR A 1 161 ? 3.900 15.398 8.596 1.00 80.88 161 THR A C 1
ATOM 1234 O O . THR A 1 161 ? 3.334 16.181 7.838 1.00 80.88 161 THR A O 1
ATOM 1237 N N . ILE A 1 162 ? 3.481 14.135 8.724 1.00 72.56 162 ILE A N 1
ATOM 1238 C CA . ILE A 1 162 ? 2.277 13.616 8.058 1.00 72.56 162 ILE A CA 1
ATOM 1239 C C . ILE A 1 162 ? 0.999 14.139 8.736 1.00 72.56 162 ILE A C 1
ATOM 1241 O O . ILE A 1 162 ? -0.061 14.108 8.117 1.00 72.56 162 ILE A O 1
ATOM 1245 N N . TYR A 1 163 ? 1.063 14.623 9.984 1.00 65.88 163 TYR A N 1
ATOM 1246 C CA . TYR A 1 163 ? -0.125 15.034 10.744 1.00 65.88 163 TYR A CA 1
ATOM 1247 C C . TYR A 1 163 ? -0.921 16.141 10.036 1.00 65.88 163 TYR A C 1
ATOM 1249 O O . TYR A 1 163 ? -2.142 16.039 9.945 1.00 65.88 163 TYR A O 1
ATOM 1257 N N . GLU A 1 164 ? -0.227 17.104 9.425 1.00 61.94 164 GLU A N 1
ATOM 1258 C CA . GLU A 1 164 ? -0.820 18.189 8.624 1.00 61.94 164 GLU A CA 1
ATOM 1259 C C . GLU A 1 164 ? -1.595 17.683 7.392 1.00 61.94 164 GLU A C 1
ATOM 1261 O O . GLU A 1 164 ? -2.555 18.303 6.934 1.00 61.94 164 GLU A O 1
ATOM 1266 N N . ASN A 1 165 ? -1.213 16.514 6.872 1.00 61.47 165 ASN A N 1
ATOM 1267 C CA . ASN A 1 165 ? -1.783 15.904 5.670 1.00 61.47 165 ASN A CA 1
ATOM 1268 C C . ASN A 1 165 ? -2.883 14.872 5.977 1.00 61.47 165 ASN A C 1
ATOM 1270 O O . ASN A 1 165 ? -3.316 14.141 5.081 1.00 61.47 165 ASN A O 1
ATOM 1274 N N . ARG A 1 166 ? -3.328 14.759 7.235 1.00 64.06 166 ARG A N 1
ATOM 1275 C CA . ARG A 1 166 ? -4.371 13.796 7.609 1.00 64.06 166 ARG A CA 1
ATOM 1276 C C . ARG A 1 166 ? -5.762 14.225 7.113 1.00 64.06 166 ARG A C 1
ATOM 1278 O O . ARG A 1 166 ? -6.058 15.421 7.067 1.00 64.06 166 ARG A O 1
ATOM 1285 N N . PRO A 1 167 ? -6.652 13.259 6.798 1.00 50.81 167 PRO A N 1
ATOM 1286 C CA . PRO A 1 167 ? -8.067 13.536 6.561 1.00 50.81 167 PRO A CA 1
ATOM 1287 C C . PRO A 1 167 ? -8.693 14.289 7.744 1.00 50.81 167 PRO A C 1
ATOM 1289 O O . PRO A 1 167 ? -8.279 14.092 8.892 1.00 50.81 167 PRO A O 1
ATOM 1292 N N . SER A 1 168 ? -9.712 15.113 7.473 1.00 49.25 168 SER A N 1
ATOM 1293 C CA . SER A 1 168 ? -10.328 16.009 8.465 1.00 49.25 168 SER A CA 1
ATOM 1294 C C . SER A 1 168 ? -10.698 15.357 9.810 1.00 49.25 168 SER A C 1
ATOM 1296 O O . SER A 1 168 ? -10.387 15.973 10.827 1.00 49.25 168 SER A O 1
ATOM 1298 N N . PRO A 1 169 ? -11.176 14.093 9.893 1.00 50.62 169 PRO A N 1
ATOM 1299 C CA . PRO A 1 169 ? -11.519 13.477 11.178 1.00 50.62 169 PRO A CA 1
ATOM 1300 C C . PRO A 1 169 ? -10.338 13.311 12.145 1.00 50.62 169 PRO A C 1
ATOM 1302 O O . PRO A 1 169 ? -10.537 13.194 13.349 1.00 50.62 169 PRO A O 1
ATOM 1305 N N . CYS A 1 170 ? -9.103 13.251 11.638 1.00 53.94 170 CYS A N 1
ATOM 1306 C CA . CYS A 1 170 ? -7.901 13.145 12.468 1.00 53.94 170 CYS A CA 1
ATOM 1307 C C . CYS A 1 170 ? -7.185 14.485 12.668 1.00 53.94 170 CYS A C 1
ATOM 1309 O O . CYS A 1 170 ? -6.330 14.567 13.547 1.00 53.94 170 CYS A O 1
ATOM 1311 N N . ARG A 1 171 ? -7.493 15.493 11.841 1.00 58.41 171 ARG A N 1
ATOM 1312 C CA . ARG A 1 171 ? -6.941 16.852 11.940 1.00 58.41 171 ARG A CA 1
ATOM 1313 C C . ARG A 1 171 ? -7.747 17.725 12.900 1.00 58.41 171 ARG A C 1
ATOM 1315 O O . ARG A 1 171 ? -7.162 18.533 13.594 1.00 58.41 171 ARG A O 1
ATOM 1322 N N . GLU A 1 172 ? -9.057 17.511 12.979 1.00 60.09 172 GLU A N 1
ATOM 1323 C CA . GLU A 1 172 ? -9.969 18.186 13.922 1.00 60.09 172 GLU A CA 1
ATOM 1324 C C . GLU A 1 172 ? -9.833 17.674 15.367 1.00 60.09 172 GLU A C 1
ATOM 1326 O O . GLU A 1 172 ? -10.580 18.073 16.257 1.00 60.09 172 GLU A O 1
ATOM 1331 N N . TYR A 1 173 ? -8.908 16.741 15.604 1.00 64.88 173 TYR A N 1
ATOM 1332 C CA . TYR A 1 173 ? -8.652 16.191 16.921 1.00 64.88 173 TYR A CA 1
ATOM 1333 C C . TYR A 1 173 ? -7.449 16.877 17.561 1.00 64.88 173 TYR A C 1
ATOM 1335 O O . TYR A 1 173 ? -6.307 16.430 17.412 1.00 64.88 173 TYR A O 1
ATOM 1343 N N . ASP A 1 174 ? -7.723 17.957 18.285 1.00 64.44 174 ASP A N 1
ATOM 1344 C CA . ASP A 1 174 ? -6.681 18.724 18.952 1.00 64.44 174 ASP A CA 1
ATOM 1345 C C . ASP A 1 174 ? -6.093 17.940 20.133 1.00 64.44 174 ASP A C 1
ATOM 1347 O O . ASP A 1 174 ? -6.809 17.453 21.012 1.00 64.44 174 ASP A O 1
ATOM 1351 N N . VAL A 1 175 ? -4.764 17.795 20.148 1.00 66.12 175 VAL A N 1
ATOM 1352 C CA . VAL A 1 175 ? -4.022 17.146 21.247 1.00 66.12 175 VAL A CA 1
ATOM 1353 C C . VAL A 1 175 ? -4.097 17.980 22.523 1.00 66.12 175 VAL A C 1
ATOM 1355 O O . VAL A 1 175 ? -4.059 17.416 23.616 1.00 66.12 175 VAL A O 1
ATOM 1358 N N . PHE A 1 176 ? -4.238 19.293 22.369 1.00 72.81 176 PHE A N 1
ATOM 1359 C CA . PHE A 1 176 ? -4.394 20.260 23.442 1.00 72.81 176 PHE A CA 1
ATOM 1360 C C . PHE A 1 176 ? -5.741 20.965 23.301 1.00 72.81 176 PHE A C 1
ATOM 1362 O O . PHE A 1 176 ? -6.239 21.118 22.190 1.00 72.81 176 PHE A O 1
ATOM 1369 N N . ASP A 1 177 ? -6.357 21.357 24.405 1.00 77.00 177 ASP A N 1
ATOM 1370 C CA . ASP A 1 177 ? -7.546 22.199 24.371 1.00 77.00 177 ASP A CA 1
ATOM 1371 C C . ASP A 1 177 ? -7.193 23.670 24.082 1.00 77.00 177 ASP A C 1
ATOM 1373 O O . ASP A 1 177 ? -6.036 24.042 23.865 1.00 77.00 177 ASP A O 1
ATOM 1377 N N . ALA A 1 178 ? -8.213 24.531 24.068 1.00 74.94 178 ALA A N 1
ATOM 1378 C CA . ALA A 1 178 ? -8.057 25.958 23.798 1.00 74.94 178 ALA A CA 1
ATOM 1379 C C . ALA A 1 178 ? -7.200 26.696 24.848 1.00 74.94 178 ALA A C 1
ATOM 1381 O O . ALA A 1 178 ? -6.819 27.845 24.625 1.00 74.94 178 ALA A O 1
ATOM 1382 N N . GLN A 1 179 ? -6.910 26.063 25.986 1.00 82.06 179 GLN A N 1
ATOM 1383 C CA . GLN A 1 179 ? -6.085 26.587 27.069 1.00 82.06 179 GLN A CA 1
ATOM 1384 C C . GLN A 1 179 ? -4.645 26.048 27.003 1.00 82.06 179 GLN A C 1
ATOM 1386 O O . GLN A 1 179 ? -3.808 26.457 27.805 1.00 82.06 179 GLN A O 1
ATOM 1391 N N . GLY A 1 180 ? -4.335 25.185 26.027 1.00 75.94 180 GLY A N 1
ATOM 1392 C CA . GLY A 1 180 ? -3.026 24.553 25.875 1.00 75.94 180 GLY A CA 1
ATOM 1393 C C . GLY A 1 180 ? -2.816 23.345 26.791 1.00 75.94 180 GLY A C 1
ATOM 1394 O O . GLY A 1 180 ? -1.710 22.807 26.833 1.00 75.94 180 GLY A O 1
ATOM 1395 N N . GLU A 1 181 ? -3.854 22.899 27.500 1.00 77.81 181 GLU A N 1
ATOM 1396 C CA . GLU A 1 181 ? -3.814 21.715 28.358 1.00 77.81 181 GLU A CA 1
ATOM 1397 C C . GLU A 1 181 ? -4.072 20.453 27.535 1.00 77.81 181 GLU A C 1
ATOM 1399 O O . GLU A 1 181 ? -4.746 20.487 26.507 1.00 77.81 181 GLU A O 1
ATOM 1404 N N . LEU A 1 182 ? -3.525 19.308 27.956 1.00 67.81 182 LEU A N 1
ATOM 1405 C CA . LEU A 1 182 ? -3.720 18.043 27.237 1.00 67.81 182 LEU A CA 1
ATOM 1406 C C . LEU A 1 182 ? -5.211 17.717 27.127 1.00 67.81 182 LEU A C 1
ATOM 1408 O O . LEU A 1 182 ? -5.890 17.526 28.136 1.00 67.81 182 LEU A O 1
ATOM 1412 N N . ASN A 1 183 ? -5.701 17.567 25.894 1.00 75.69 183 ASN A N 1
ATOM 1413 C CA . ASN A 1 183 ? -7.101 17.278 25.637 1.00 75.69 183 ASN A CA 1
ATOM 1414 C C . ASN A 1 183 ? -7.484 15.970 26.356 1.00 75.69 183 ASN A C 1
ATOM 1416 O O . ASN A 1 183 ? -6.943 14.905 26.026 1.00 75.69 183 ASN A O 1
ATOM 1420 N N . PRO A 1 184 ? -8.432 15.996 27.309 1.00 71.19 184 PRO A N 1
ATOM 1421 C CA . PRO A 1 184 ? -8.775 14.826 28.112 1.00 71.19 184 PRO A CA 1
ATOM 1422 C C . PRO A 1 184 ? -9.320 13.676 27.260 1.00 71.19 184 PRO A C 1
ATOM 1424 O O . PRO A 1 184 ? -9.130 12.509 27.609 1.00 71.19 184 PRO A O 1
ATOM 1427 N N . ARG A 1 185 ? -9.901 13.976 26.087 1.00 66.56 185 ARG A N 1
ATOM 1428 C CA . ARG A 1 185 ? -10.302 12.955 25.112 1.00 66.56 185 ARG A CA 1
ATOM 1429 C C . ARG A 1 185 ? -9.091 12.183 24.584 1.00 66.56 185 ARG A C 1
ATOM 1431 O O . ARG A 1 185 ? -9.201 10.984 24.353 1.00 66.56 185 ARG A O 1
ATOM 1438 N N . CYS A 1 186 ? -7.929 12.827 24.400 1.00 58.28 186 CYS A N 1
ATOM 1439 C CA . CYS A 1 186 ? -6.693 12.193 23.912 1.00 58.28 186 CYS A CA 1
ATOM 1440 C C . CYS A 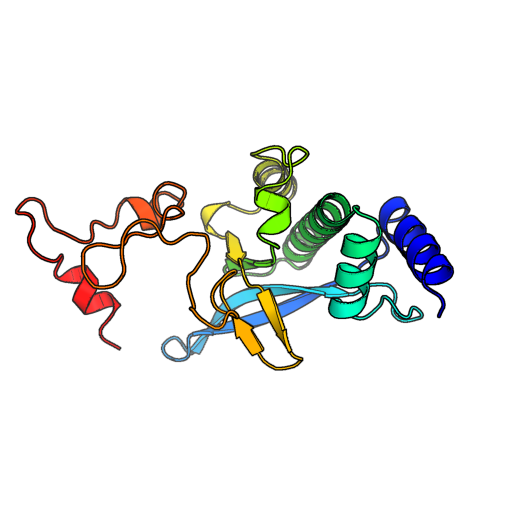1 186 ? -6.244 11.074 24.854 1.00 58.28 186 CYS A C 1
ATOM 1442 O O . CYS A 1 186 ? -5.995 9.954 24.408 1.00 58.28 186 CYS A O 1
ATOM 1444 N N . ASN A 1 187 ? -6.248 11.344 26.160 1.00 54.59 187 ASN A N 1
ATOM 1445 C CA . ASN A 1 187 ? -5.953 10.339 27.178 1.00 54.59 187 ASN A CA 1
ATOM 1446 C C . ASN A 1 187 ? -7.036 9.255 27.235 1.00 54.59 187 ASN A C 1
ATOM 1448 O O . ASN A 1 187 ? -6.703 8.082 27.336 1.00 54.59 187 ASN A O 1
ATOM 1452 N N . GLN A 1 188 ? -8.313 9.610 27.074 1.00 61.59 188 GLN A N 1
ATOM 1453 C CA . GLN A 1 188 ? -9.422 8.648 27.029 1.00 61.59 188 GLN A CA 1
ATOM 1454 C C . GLN A 1 188 ? -9.353 7.698 25.818 1.00 61.59 188 GLN A C 1
ATOM 1456 O O . GLN A 1 188 ? -9.644 6.514 25.945 1.00 61.59 188 GLN A O 1
ATOM 1461 N N . ALA A 1 189 ? -8.934 8.194 24.651 1.00 52.12 189 ALA A N 1
ATOM 1462 C CA . ALA A 1 189 ? -8.756 7.398 23.435 1.00 52.12 189 ALA A CA 1
ATOM 1463 C C . ALA A 1 189 ? -7.507 6.497 23.485 1.00 52.12 189 ALA A C 1
ATOM 1465 O O . ALA A 1 189 ? -7.463 5.468 22.809 1.00 52.12 189 ALA A O 1
ATOM 1466 N N . ARG A 1 190 ? -6.490 6.893 24.266 1.00 45.69 190 ARG A N 1
ATOM 1467 C CA . ARG A 1 190 ? -5.237 6.146 24.485 1.00 45.69 190 ARG A CA 1
ATOM 1468 C C . ARG A 1 190 ? -5.296 5.212 25.692 1.00 45.69 190 ARG A C 1
ATOM 1470 O O . ARG A 1 190 ? -4.469 4.311 25.775 1.00 45.69 190 ARG A O 1
ATOM 1477 N N . ALA A 1 191 ? -6.250 5.416 26.598 1.00 43.75 191 ALA A N 1
ATOM 1478 C CA . ALA A 1 191 ? -6.548 4.522 27.705 1.00 43.75 191 ALA A CA 1
ATOM 1479 C C . ALA A 1 191 ? -7.231 3.253 27.170 1.00 43.75 191 ALA A C 1
ATOM 1481 O O . ALA A 1 191 ? -8.456 3.134 27.137 1.00 43.75 191 ALA A O 1
ATOM 1482 N N . LYS A 1 192 ? -6.403 2.315 26.715 1.00 42.75 192 LYS A N 1
ATOM 1483 C CA . LYS A 1 192 ? -6.694 0.885 26.658 1.00 42.75 192 LYS A CA 1
ATOM 1484 C C . LYS A 1 192 ? -5.560 0.147 27.344 1.00 42.75 192 LYS A C 1
ATOM 1486 O O . LYS A 1 192 ? -4.397 0.451 27.003 1.00 42.75 192 LYS A O 1
#

Foldseek 3Di:
DDLVVLLVLLVVCLVVVQKAWDWDFDADPVVRDTQETETDIAGDPPDPRRHVVSSCVSCVVVVNNLSVLLSSLLNQLQVCLVVVDDHAYEGEDEVVNVPDPPNDPCSSVVSCVVSVHDPVSYHYDHWDAPDPPDIDAPQCPDPPGDHPQWDDDPPPDIDGVCQVVDDPVSVVDDCAPPVRHGDVVNVVVVVD

Sequence (192 aa):
MTVTEQLSTLDHILAHGDISSLFQPIVSLSERRIVGHEALTRGPSDSSLHSPINLLAAARHGGRLNELEMLCRENACRRYSQLHLQGRLFLNASPETLLDASHKPGRTLKLLQQYGIPAEKVVIELTEQMNLYRSCMKGSSQSKPRCIALAGNIGESVSCTIYENRPSPCREYDVFDAQGELNPRCNQARAK

Secondary structure (DSSP, 8-state):
--HHHHHHHHHHHHHHT--EEEEEEEEETTTTEEEEEEEEEE--TTSGGGSHHHHHHHHHHTT-HHHHHHHHHHHHHHHHHHTT--SEEEEE--HHHHHSTT--TTHHHHHHHHTT--GGGEEEE-EEEEETTEEEETTTTSSS---TTEEEETTTEEEETTGGGS-HHHHS--SB-TTSSBPHHHHHHH--